Protein AF-0000000068830029 (afdb_homodimer)

Organism: Rhodotorula toruloides (NCBI:txid5286)

InterPro domains:
  IPR011008 Dimeric alpha-beta barrel [SSF54909] (23-110)
  IPR051807 Secondary metabolite biosynthesis-associated protein [PTHR33606] (20-113)

Secondary structure (DSSP, 8-state):
---------GGGSPPS-GGG-EEEEEEEEBPTT--HHHHHHHHHHHHHHHHHTTSEEEEEEEESSTT--SEEEEEEEEEES-HHHHHHHHHHSHHHHTT-B-GGG-EEEEEEEPP-/---------GGGSPPS-GGG-EEEEEEEEBPTT--HHHHHHHHHHHHHHHHHTTSEEEEEEEESSTT--SEEEEEEEEEES-HHHHHHHHHHSHHHHTT-B-GGG-EEEEEEEPP-

Structure (mmCIF, N/CA/C/O backbone):
data_AF-0000000068830029-model_v1
#
loop_
_entity.id
_entity.type
_entity.pdbx_description
1 polymer 'BY PROTMAP: gi|472581596|gb|EMS19324.1| Dimeric alpha-beta barrel domain protein'
#
loop_
_atom_site.group_PDB
_atom_site.id
_atom_site.type_symbol
_atom_site.label_atom_id
_atom_site.label_alt_id
_atom_site.label_comp_id
_atom_site.label_asym_id
_atom_site.label_entity_id
_atom_site.label_seq_id
_atom_site.pdbx_PDB_ins_code
_atom_site.Cartn_x
_atom_site.Cartn_y
_atom_site.Cartn_z
_atom_site.occupancy
_atom_site.B_iso_or_equiv
_atom_site.auth_seq_id
_atom_site.auth_comp_id
_atom_site.auth_asym_id
_atom_site.auth_atom_id
_atom_site.pdbx_PDB_model_num
ATOM 1 N N . MET A 1 1 ? 11.32 -33.625 -26.5 1 39.31 1 MET A N 1
ATOM 2 C CA . MET A 1 1 ? 10.328 -33.531 -25.438 1 39.31 1 MET A CA 1
ATOM 3 C C . MET A 1 1 ? 10.602 -32.312 -24.547 1 39.31 1 MET A C 1
ATOM 5 O O . MET A 1 1 ? 11.688 -32.219 -23.969 1 39.31 1 MET A O 1
ATOM 9 N N . SER A 1 2 ? 10.289 -31.125 -24.797 1 43.09 2 SER A N 1
ATOM 10 C CA . SER A 1 2 ? 10.641 -29.906 -24.062 1 43.09 2 SER A CA 1
ATOM 11 C C . SER A 1 2 ? 10.352 -30.062 -22.578 1 43.09 2 SER A C 1
ATOM 13 O O . SER A 1 2 ? 9.25 -30.484 -22.188 1 43.09 2 SER A O 1
ATOM 15 N N . ALA A 1 3 ? 11.094 -30.375 -21.703 1 46.88 3 ALA A N 1
ATOM 16 C CA . ALA A 1 3 ? 10.883 -30.688 -20.297 1 46.88 3 ALA A CA 1
ATOM 17 C C . ALA A 1 3 ? 9.961 -29.672 -19.641 1 46.88 3 ALA A C 1
ATOM 19 O O . ALA A 1 3 ? 10.18 -28.469 -19.75 1 46.88 3 ALA A O 1
ATOM 20 N N . SER A 1 4 ? 8.617 -29.719 -19.5 1 53.22 4 SER A N 1
ATOM 21 C CA . SER A 1 4 ? 7.633 -28.859 -18.828 1 53.22 4 SER A CA 1
ATOM 22 C C . SER A 1 4 ? 8.18 -28.312 -17.531 1 53.22 4 SER A C 1
ATOM 24 O O . SER A 1 4 ? 8.445 -29.062 -16.594 1 53.22 4 SER A O 1
ATOM 26 N N . GLN A 1 5 ? 9 -27.391 -17.531 1 62.91 5 GLN A N 1
ATOM 27 C CA . GLN A 1 5 ? 9.617 -26.859 -16.312 1 62.91 5 GLN A CA 1
ATOM 28 C C . GLN A 1 5 ? 8.594 -26.719 -15.195 1 62.91 5 GLN A C 1
ATOM 30 O O . GLN A 1 5 ? 7.559 -26.062 -15.359 1 62.91 5 GLN A O 1
ATOM 35 N N . GLN A 1 6 ? 8.523 -27.641 -14.352 1 85.38 6 GLN A N 1
ATOM 36 C CA . GLN A 1 6 ? 7.652 -27.688 -13.18 1 85.38 6 GLN A CA 1
ATOM 37 C C . GLN A 1 6 ? 7.719 -26.375 -12.398 1 85.38 6 GLN A C 1
ATOM 39 O O . GLN A 1 6 ? 8.805 -25.812 -12.211 1 85.38 6 GLN A O 1
ATOM 44 N N . HIS A 1 7 ? 6.602 -25.734 -12.141 1 93.12 7 HIS A N 1
ATOM 45 C CA . HIS A 1 7 ? 6.496 -24.531 -11.328 1 93.12 7 HIS A CA 1
ATOM 46 C C . HIS A 1 7 ? 7.254 -24.688 -10.016 1 93.12 7 HIS A C 1
ATOM 48 O O . HIS A 1 7 ? 7.098 -25.688 -9.312 1 93.12 7 HIS A O 1
ATOM 54 N N . GLN A 1 8 ? 8.141 -23.828 -9.867 1 95.12 8 GLN A N 1
ATOM 55 C CA . GLN A 1 8 ? 8.836 -23.734 -8.586 1 95.12 8 GLN A CA 1
ATOM 56 C C . GLN A 1 8 ? 8.43 -22.469 -7.828 1 95.12 8 GLN A C 1
ATOM 58 O O . GLN A 1 8 ? 8.477 -21.359 -8.375 1 95.12 8 GLN A O 1
ATOM 63 N N . ASN A 1 9 ? 8.07 -22.656 -6.605 1 96.75 9 ASN A N 1
ATOM 64 C CA . ASN A 1 9 ? 7.68 -21.531 -5.766 1 96.75 9 ASN A CA 1
ATOM 65 C C . ASN A 1 9 ? 8.852 -20.578 -5.516 1 96.75 9 ASN A C 1
ATOM 67 O O . ASN A 1 9 ? 9.812 -20.938 -4.832 1 96.75 9 ASN A O 1
ATOM 71 N N . PRO A 1 10 ? 8.742 -19.375 -6.016 1 96.44 10 PRO A N 1
ATOM 72 C CA . PRO A 1 10 ? 9.883 -18.469 -5.898 1 96.44 10 PRO A CA 1
ATOM 73 C C . PRO A 1 10 ? 10.07 -17.953 -4.477 1 96.44 10 PRO A C 1
ATOM 75 O O . PRO A 1 10 ? 11.109 -17.359 -4.168 1 96.44 10 PRO A O 1
ATOM 78 N N . TRP A 1 11 ? 9.172 -18.156 -3.637 1 97.06 11 TRP A N 1
ATOM 79 C CA . TRP A 1 11 ? 9.141 -17.469 -2.352 1 97.06 11 TRP A CA 1
ATOM 80 C C . TRP A 1 11 ? 9.719 -18.344 -1.244 1 97.06 11 TRP A C 1
ATOM 82 O O . TRP A 1 11 ? 9.828 -17.906 -0.095 1 97.06 11 TRP A O 1
ATOM 92 N N . THR A 1 12 ? 10.125 -19.547 -1.603 1 96.88 12 THR A N 1
ATOM 93 C CA . THR A 1 12 ? 10.68 -20.469 -0.606 1 96.88 12 THR A CA 1
ATOM 94 C C . THR A 1 12 ? 12.148 -20.141 -0.331 1 96.88 12 THR A C 1
ATOM 96 O O . THR A 1 12 ? 12.695 -20.531 0.701 1 96.88 12 THR A O 1
ATOM 99 N N . GLU A 1 13 ? 12.711 -19.453 -1.272 1 93.81 13 GLU A N 1
ATOM 100 C CA . GLU A 1 13 ? 14.102 -19.047 -1.083 1 93.81 13 GLU A CA 1
ATOM 101 C C . GLU A 1 13 ? 14.219 -17.969 -0.008 1 93.81 13 GLU A C 1
ATOM 103 O O . GLU A 1 13 ? 13.453 -17 -0.007 1 93.81 13 GLU A O 1
ATOM 108 N N . GLN A 1 14 ? 15.234 -18.062 0.805 1 94.12 14 GLN A N 1
ATOM 109 C CA . GLN A 1 14 ? 15.508 -17.047 1.806 1 94.12 14 GLN A CA 1
ATOM 110 C C . GLN A 1 14 ? 16.391 -15.938 1.239 1 94.12 14 GLN A C 1
ATOM 112 O O . GLN A 1 14 ? 17.344 -16.219 0.491 1 94.12 14 GLN A O 1
ATOM 117 N N . PRO A 1 15 ? 16.078 -14.773 1.651 1 92.44 15 PRO A N 1
ATOM 118 C CA . PRO A 1 15 ? 17 -13.719 1.243 1 92.44 15 PRO A CA 1
ATOM 119 C C . PRO A 1 15 ? 18.391 -13.898 1.849 1 92.44 15 PRO A C 1
ATOM 121 O O . PRO A 1 15 ? 18.531 -14.367 2.982 1 92.44 15 PRO A O 1
ATOM 124 N N . LYS A 1 16 ? 19.344 -13.531 1.049 1 88.75 16 LYS A N 1
ATOM 125 C CA . LYS A 1 16 ? 20.734 -13.664 1.51 1 88.75 16 LYS A CA 1
ATOM 126 C C . LYS A 1 16 ? 20.984 -12.781 2.732 1 88.75 16 LYS A C 1
ATOM 128 O O . LYS A 1 16 ? 21.656 -13.203 3.678 1 88.75 16 LYS A O 1
ATOM 133 N N . SER A 1 17 ? 20.547 -11.578 2.711 1 91.12 17 SER A N 1
ATOM 134 C CA . SER A 1 17 ? 20.672 -10.617 3.807 1 91.12 17 SER A CA 1
ATOM 135 C C . SER A 1 17 ? 19.453 -9.703 3.867 1 91.12 17 SER A C 1
ATOM 137 O O . SER A 1 17 ? 19.219 -8.906 2.953 1 91.12 17 SER A O 1
ATOM 139 N N . LEU A 1 18 ? 18.75 -9.734 5.012 1 88.12 18 LEU A N 1
ATOM 140 C CA . LEU A 1 18 ? 17.578 -8.891 5.18 1 88.12 18 LEU A CA 1
ATOM 141 C C . LEU A 1 18 ? 17.969 -7.418 5.223 1 88.12 18 LEU A C 1
ATOM 143 O O . LEU A 1 18 ? 17.188 -6.559 4.801 1 88.12 18 LEU A O 1
ATOM 147 N N . GLU A 1 19 ? 19.141 -7.219 5.68 1 89.12 19 GLU A N 1
ATOM 148 C CA . GLU A 1 19 ? 19.609 -5.84 5.836 1 89.12 19 GLU A CA 1
ATOM 149 C C . GLU A 1 19 ? 19.812 -5.172 4.484 1 89.12 19 GLU A C 1
ATOM 151 O O . GLU A 1 19 ? 19.828 -3.943 4.387 1 89.12 19 GLU A O 1
ATOM 156 N N . ASP A 1 20 ? 19.969 -5.996 3.5 1 91.62 20 ASP A N 1
ATOM 157 C CA . ASP A 1 20 ? 20.25 -5.469 2.166 1 91.62 20 ASP A CA 1
ATOM 158 C C . ASP A 1 20 ? 18.953 -5.219 1.401 1 91.62 20 ASP A C 1
ATOM 160 O O . ASP A 1 20 ? 18.969 -4.664 0.3 1 91.62 20 ASP A O 1
ATOM 164 N N . LEU A 1 21 ? 17.891 -5.637 1.959 1 96.62 21 LEU A N 1
ATOM 165 C CA . LEU A 1 21 ? 16.609 -5.488 1.266 1 96.62 21 LEU A CA 1
ATOM 166 C C . LEU A 1 21 ? 16 -4.121 1.546 1 96.62 21 LEU A C 1
ATOM 168 O O . LEU A 1 21 ? 16.125 -3.596 2.656 1 96.62 21 LEU A O 1
ATOM 172 N N . LYS A 1 22 ? 15.383 -3.621 0.507 1 97.88 22 LYS A N 1
ATOM 173 C CA . LYS A 1 22 ? 14.602 -2.391 0.606 1 97.88 22 LYS A CA 1
ATOM 174 C C . LYS A 1 22 ? 13.109 -2.682 0.523 1 97.88 22 LYS A C 1
ATOM 176 O O . LYS A 1 22 ? 12.703 -3.752 0.068 1 97.88 22 LYS A O 1
ATOM 181 N N . THR A 1 23 ? 12.328 -1.728 0.962 1 98.44 23 THR A N 1
ATOM 182 C CA . THR A 1 23 ? 10.883 -1.931 0.958 1 98.44 23 THR A CA 1
ATOM 183 C C . THR A 1 23 ? 10.242 -1.201 -0.217 1 98.44 23 THR A C 1
ATOM 185 O O . THR A 1 23 ? 10.609 -0.068 -0.53 1 98.44 23 THR A O 1
ATOM 188 N N . TYR A 1 24 ? 9.281 -1.871 -0.827 1 98.88 24 TYR A N 1
ATOM 189 C CA . TYR A 1 24 ? 8.555 -1.341 -1.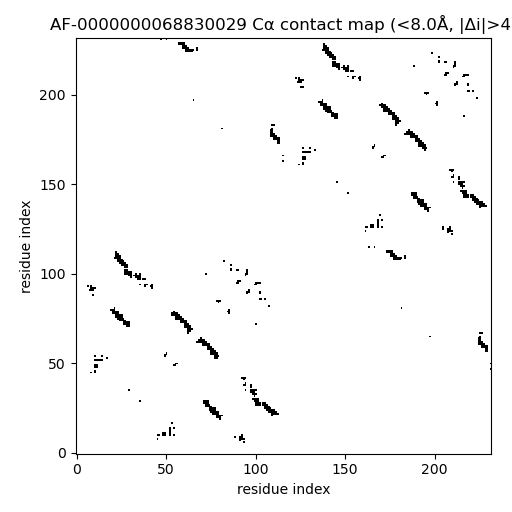976 1 98.88 24 TYR A CA 1
ATOM 190 C C . TYR A 1 24 ? 7.051 -1.534 -1.808 1 98.88 24 TYR A C 1
ATOM 192 O O . TYR A 1 24 ? 6.605 -2.555 -1.277 1 98.88 24 TYR A O 1
ATOM 200 N N . LEU A 1 25 ? 6.301 -0.542 -2.238 1 98.94 25 LEU A N 1
ATOM 201 C CA . LEU A 1 25 ? 4.895 -0.747 -2.562 1 98.94 25 LEU A CA 1
ATOM 202 C C . LEU A 1 25 ? 4.73 -1.206 -4.008 1 98.94 25 LEU A C 1
ATOM 204 O O . LEU A 1 25 ? 5.184 -0.53 -4.934 1 98.94 25 LEU A O 1
ATOM 208 N N . VAL A 1 26 ? 4.078 -2.309 -4.133 1 98.94 26 VAL A N 1
ATOM 209 C CA . VAL A 1 26 ? 3.879 -2.869 -5.465 1 98.94 26 VAL A CA 1
ATOM 210 C C . VAL A 1 26 ? 2.385 -3.031 -5.738 1 98.94 26 VAL A C 1
ATOM 212 O O . VAL A 1 26 ? 1.646 -3.559 -4.902 1 98.94 26 VAL A O 1
ATOM 215 N N . VAL A 1 27 ? 1.934 -2.529 -6.848 1 98.94 27 VAL A N 1
ATOM 216 C CA . VAL A 1 27 ? 0.587 -2.775 -7.352 1 98.94 27 VAL A CA 1
ATOM 217 C C . VAL A 1 27 ? 0.663 -3.506 -8.695 1 98.94 27 VAL A C 1
ATOM 219 O O . VAL A 1 27 ? 1.241 -2.994 -9.656 1 98.94 27 VAL A O 1
ATOM 222 N N . VAL A 1 28 ? 0.096 -4.68 -8.711 1 98.88 28 VAL A N 1
ATOM 223 C CA . VAL A 1 28 ? 0.122 -5.512 -9.914 1 98.88 28 VAL A CA 1
ATOM 224 C C . VAL A 1 28 ? -1.301 -5.719 -10.43 1 98.88 28 VAL A C 1
ATOM 226 O O . VAL A 1 28 ? -2.094 -6.43 -9.805 1 98.88 28 VAL A O 1
ATOM 229 N N . PRO A 1 29 ? -1.572 -5.145 -11.594 1 98.88 29 PRO A N 1
ATOM 230 C CA . PRO A 1 29 ? -2.9 -5.41 -12.148 1 98.88 29 PRO A CA 1
ATOM 231 C C . PRO A 1 29 ? -3.047 -6.836 -12.68 1 98.88 29 PRO A C 1
ATOM 233 O O . PRO A 1 29 ? -2.045 -7.504 -12.945 1 98.88 29 PRO A O 1
ATOM 236 N N . ASP A 1 30 ? -4.281 -7.246 -12.734 1 98.88 30 ASP A N 1
ATOM 237 C CA . ASP A 1 30 ? -4.574 -8.484 -13.453 1 98.88 30 ASP A CA 1
ATOM 238 C C . ASP A 1 30 ? -4.574 -8.258 -14.961 1 98.88 30 ASP A C 1
ATOM 240 O O . ASP A 1 30 ? -4.887 -7.156 -15.43 1 98.88 30 ASP A O 1
ATOM 244 N N . ILE A 1 31 ? -4.289 -9.336 -15.672 1 98.62 31 ILE A N 1
ATOM 245 C CA . ILE A 1 31 ? -4.48 -9.273 -17.109 1 98.62 31 ILE A CA 1
ATOM 246 C C . ILE A 1 31 ? -5.977 -9.25 -17.438 1 98.62 31 ILE A C 1
ATOM 248 O O . ILE A 1 31 ? -6.805 -9.555 -16.578 1 98.62 31 ILE A O 1
ATOM 252 N N . ALA A 1 32 ? -6.535 -8.742 -18.562 1 95.44 32 ALA A N 1
ATOM 253 C CA . ALA A 1 32 ? -7.934 -8.586 -18.953 1 95.44 32 ALA A CA 1
ATOM 254 C C . ALA A 1 32 ? -8.719 -9.875 -18.719 1 95.44 32 ALA A C 1
ATOM 256 O O . ALA A 1 32 ? -9.797 -9.859 -18.125 1 95.44 32 ALA A O 1
ATOM 257 N N . GLU A 1 33 ? -8.352 -11.039 -19.141 1 95.69 33 GLU A N 1
ATOM 258 C CA . GLU A 1 33 ? -8.969 -12.344 -18.938 1 95.69 33 GLU A CA 1
ATOM 259 C C . GLU A 1 33 ? -8.164 -13.18 -17.938 1 95.69 33 GLU A C 1
ATOM 261 O O . GLU A 1 33 ? -7.727 -14.289 -18.266 1 95.69 33 GLU A O 1
ATOM 266 N N . SER A 1 34 ? -8.219 -12.609 -16.734 1 98.19 34 SER A N 1
ATOM 267 C CA . SER A 1 34 ? -7.371 -13.188 -15.703 1 98.19 34 SER A CA 1
ATOM 268 C C . SER A 1 34 ? -7.879 -14.562 -15.273 1 98.19 34 SER A C 1
ATOM 270 O O . SER A 1 34 ? -9.086 -14.758 -15.109 1 98.19 34 SER A O 1
ATOM 272 N N . LYS A 1 35 ? -6.965 -15.5 -15.07 1 98.38 35 LYS A N 1
ATOM 273 C CA . LYS A 1 35 ? -7.262 -16.828 -14.539 1 98.38 35 LYS A CA 1
ATOM 274 C C . LYS A 1 35 ? -6.961 -16.906 -13.047 1 98.38 35 LYS A C 1
ATOM 276 O O . LYS A 1 35 ? -6.598 -17.969 -12.531 1 98.38 35 LYS A O 1
ATOM 281 N N . ARG A 1 36 ? -7.027 -15.797 -12.383 1 98.69 36 ARG A N 1
ATOM 282 C CA . ARG A 1 36 ? -6.699 -15.641 -10.969 1 98.69 36 ARG A CA 1
ATOM 283 C C . ARG A 1 36 ? -7.395 -16.703 -10.133 1 98.69 36 ARG A C 1
ATOM 285 O O . ARG A 1 36 ? -6.754 -17.375 -9.312 1 98.69 36 ARG A O 1
ATOM 292 N N . MET A 1 37 ? -8.664 -16.906 -10.352 1 98.25 37 MET A N 1
ATOM 293 C CA . MET A 1 37 ? -9.445 -17.797 -9.508 1 98.25 37 MET A CA 1
ATOM 294 C C . MET A 1 37 ? -8.992 -19.25 -9.688 1 98.25 37 MET A C 1
ATOM 296 O O . MET A 1 37 ? -9.109 -20.062 -8.766 1 98.25 37 MET A O 1
ATOM 300 N N . GLU A 1 38 ? -8.438 -19.578 -10.82 1 98.44 38 GLU A N 1
ATOM 301 C CA . GLU A 1 38 ? -8 -20.938 -11.117 1 98.44 38 GLU A CA 1
ATOM 302 C C . GLU A 1 38 ? -6.734 -21.281 -10.336 1 98.44 38 GLU A C 1
ATOM 304 O O . GLU A 1 38 ? -6.461 -22.453 -10.086 1 98.44 38 GLU A O 1
ATOM 309 N N . VAL A 1 39 ? -5.957 -20.312 -9.992 1 98.44 39 VAL A N 1
ATOM 310 C CA . VAL A 1 39 ? -4.672 -20.594 -9.359 1 98.44 39 VAL A CA 1
ATOM 311 C C . VAL A 1 39 ? -4.617 -19.922 -7.988 1 98.44 39 VAL A C 1
ATOM 313 O O . VAL A 1 39 ? -3.562 -19.891 -7.348 1 98.44 39 VAL A O 1
ATOM 316 N N . ARG A 1 40 ? -5.699 -19.453 -7.469 1 98.19 40 ARG A N 1
ATOM 317 C CA . ARG A 1 40 ? -5.727 -18.672 -6.23 1 98.19 40 ARG A CA 1
ATOM 318 C C . ARG A 1 40 ? -5.312 -19.531 -5.043 1 98.19 40 ARG A C 1
ATOM 320 O O . ARG A 1 40 ? -4.508 -19.109 -4.211 1 98.19 40 ARG A O 1
ATOM 327 N N . ALA A 1 41 ? -5.871 -20.719 -4.996 1 98 41 ALA A N 1
ATOM 328 C CA . ALA A 1 41 ? -5.547 -21.594 -3.867 1 98 41 ALA A CA 1
ATOM 329 C C . ALA A 1 41 ? -4.047 -21.844 -3.785 1 98 41 ALA A C 1
ATOM 331 O O . ALA A 1 41 ? -3.459 -21.797 -2.701 1 98 41 ALA A O 1
ATOM 332 N N . GLN A 1 42 ? -3.477 -22.125 -4.891 1 98.12 42 GLN A N 1
ATOM 333 C CA . GLN A 1 42 ? -2.037 -22.359 -4.922 1 98.12 42 GLN A CA 1
ATOM 334 C C . GLN A 1 42 ? -1.264 -21.094 -4.562 1 98.12 42 GLN A C 1
ATOM 336 O O . GLN A 1 42 ? -0.266 -21.141 -3.84 1 98.12 42 GLN A O 1
ATOM 341 N N . HIS A 1 43 ? -1.651 -19.953 -5.078 1 98.44 43 HIS A N 1
ATOM 342 C CA . HIS A 1 43 ? -1.023 -18.688 -4.734 1 98.44 43 HIS A CA 1
ATOM 343 C C . HIS A 1 43 ? -1.039 -18.453 -3.229 1 98.44 43 HIS A C 1
ATOM 345 O O . HIS A 1 43 ? -0.014 -18.109 -2.639 1 98.44 43 HIS A O 1
ATOM 351 N N . LEU A 1 44 ? -2.156 -18.609 -2.668 1 97.62 44 LEU A N 1
ATOM 352 C CA . LEU A 1 44 ? -2.293 -18.375 -1.236 1 97.62 44 LEU A CA 1
ATOM 353 C C . LEU A 1 44 ? -1.39 -19.297 -0.436 1 97.62 44 LEU A C 1
ATOM 355 O O . LEU A 1 44 ? -0.751 -18.875 0.53 1 97.62 44 LEU A O 1
ATOM 359 N N . GLU A 1 45 ? -1.339 -20.562 -0.803 1 97.12 45 GLU A N 1
ATOM 360 C CA . GLU A 1 45 ? -0.439 -21.5 -0.154 1 97.12 45 GLU A CA 1
ATOM 361 C C . GLU A 1 45 ? 1.018 -21.078 -0.303 1 97.12 45 GLU A C 1
ATOM 363 O O . GLU A 1 45 ? 1.781 -21.109 0.665 1 97.12 45 GLU A O 1
ATOM 368 N N . GLU A 1 46 ? 1.33 -20.688 -1.428 1 97.12 46 GLU A N 1
ATOM 369 C CA . GLU A 1 46 ? 2.719 -20.344 -1.725 1 97.12 46 GLU A CA 1
ATOM 370 C C . GLU A 1 46 ? 3.105 -19 -1.098 1 97.12 46 GLU A C 1
ATOM 372 O O . GLU A 1 46 ? 4.289 -18.734 -0.9 1 97.12 46 GLU A O 1
ATOM 377 N N . ALA A 1 47 ? 2.127 -18.172 -0.798 1 96.56 47 ALA A N 1
ATOM 378 C CA . ALA A 1 47 ? 2.389 -16.875 -0.191 1 96.56 47 ALA A CA 1
ATOM 379 C C . ALA A 1 47 ? 2.818 -17.016 1.266 1 96.56 47 ALA A C 1
ATOM 381 O O . ALA A 1 47 ? 3.504 -16.156 1.809 1 96.56 47 ALA A O 1
ATOM 382 N N . ARG A 1 48 ? 2.467 -18.125 1.829 1 96.69 48 ARG A N 1
ATOM 383 C CA . ARG A 1 48 ? 2.779 -18.344 3.238 1 96.69 48 ARG A CA 1
ATOM 384 C C . ARG A 1 48 ? 4.281 -18.234 3.488 1 96.69 48 ARG A C 1
ATOM 386 O O . ARG A 1 48 ? 4.723 -17.453 4.332 1 96.69 48 ARG A O 1
ATOM 393 N N . PRO A 1 49 ? 5.043 -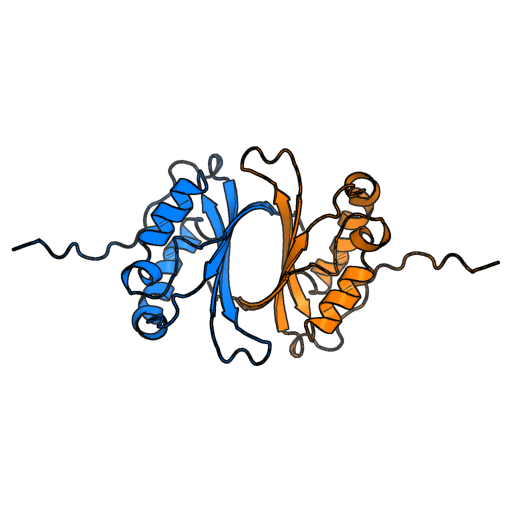19.016 2.723 1 96.5 49 PRO A N 1
ATOM 394 C CA . PRO A 1 49 ? 6.48 -18.844 2.957 1 96.5 49 PRO A CA 1
ATOM 395 C C . PRO A 1 49 ? 6.984 -17.469 2.572 1 96.5 49 PRO A C 1
ATOM 397 O O . PRO A 1 49 ? 7.992 -17 3.111 1 96.5 49 PRO A O 1
ATOM 400 N N . ALA A 1 50 ? 6.387 -16.781 1.66 1 96.69 50 ALA A N 1
ATOM 401 C CA . ALA A 1 50 ? 6.77 -15.414 1.319 1 96.69 50 ALA A CA 1
ATOM 402 C C . ALA A 1 50 ? 6.715 -14.508 2.545 1 96.69 50 ALA A C 1
ATOM 404 O O . ALA A 1 50 ? 7.609 -13.68 2.756 1 96.69 50 ALA A O 1
ATOM 405 N N . PHE A 1 51 ? 5.691 -14.641 3.275 1 97.19 51 PHE A N 1
ATOM 406 C CA . PHE A 1 51 ? 5.555 -13.883 4.512 1 97.19 51 PHE A CA 1
ATOM 407 C C . PHE A 1 51 ? 6.57 -14.352 5.547 1 97.19 51 PHE A C 1
ATOM 409 O O . PHE A 1 51 ? 7.246 -13.531 6.176 1 97.19 51 PHE A O 1
ATOM 416 N N . ALA A 1 52 ? 6.695 -15.672 5.707 1 96.12 52 ALA A N 1
ATOM 417 C CA . ALA A 1 52 ? 7.586 -16.25 6.715 1 96.12 52 ALA A CA 1
ATOM 418 C C . ALA A 1 52 ? 9.031 -15.844 6.461 1 96.12 52 ALA A C 1
ATOM 420 O O . ALA A 1 52 ? 9.789 -15.602 7.406 1 96.12 52 ALA A O 1
ATOM 421 N N . ASN A 1 53 ? 9.383 -15.781 5.203 1 95.75 53 ASN A N 1
ATOM 422 C CA . ASN A 1 53 ? 10.766 -15.492 4.836 1 95.75 53 ASN A CA 1
ATOM 423 C C . ASN A 1 53 ? 11.016 -13.992 4.711 1 95.75 53 ASN A C 1
ATOM 425 O O . ASN A 1 53 ? 12.133 -13.562 4.41 1 95.75 53 ASN A O 1
ATOM 429 N N . GLY A 1 54 ? 9.969 -13.203 4.871 1 94.56 54 GLY A N 1
ATOM 430 C CA . GLY A 1 54 ? 10.133 -11.758 4.957 1 94.56 54 GLY A CA 1
ATOM 431 C C . GLY A 1 54 ? 10.055 -11.062 3.611 1 94.56 54 GLY A C 1
ATOM 432 O O . GLY A 1 54 ? 10.352 -9.875 3.502 1 94.56 54 GLY A O 1
ATOM 433 N N . TRP A 1 55 ? 9.719 -11.734 2.539 1 97.06 55 TRP A N 1
ATOM 434 C CA . TRP A 1 55 ? 9.539 -11.109 1.231 1 97.06 55 TRP A CA 1
ATOM 435 C C . TRP A 1 55 ? 8.312 -10.203 1.221 1 97.06 55 TRP A C 1
ATOM 437 O O . TRP A 1 55 ? 8.375 -9.078 0.728 1 97.06 55 TRP A O 1
ATOM 447 N N . PHE A 1 56 ? 7.215 -10.75 1.761 1 97.69 56 PHE A N 1
ATOM 448 C CA . PHE A 1 56 ? 5.992 -9.969 1.886 1 97.69 56 PHE A CA 1
ATOM 449 C C . PHE A 1 56 ? 5.84 -9.422 3.301 1 97.69 56 PHE A C 1
ATOM 451 O O . PHE A 1 56 ? 6.008 -10.156 4.277 1 97.69 56 PHE A O 1
ATOM 458 N N . ILE A 1 57 ? 5.582 -8.195 3.406 1 97.31 57 ILE A N 1
ATOM 459 C CA . ILE A 1 57 ? 5.227 -7.562 4.672 1 97.31 57 ILE A CA 1
ATOM 460 C C . ILE A 1 57 ? 3.707 -7.527 4.824 1 97.31 57 ILE A C 1
ATOM 462 O O . ILE A 1 57 ? 3.178 -7.832 5.898 1 97.31 57 ILE A O 1
ATOM 466 N N . GLU A 1 58 ? 3.01 -7.113 3.832 1 97.5 58 GLU A N 1
ATOM 467 C CA . GLU A 1 58 ? 1.567 -6.941 3.689 1 97.5 58 GLU A CA 1
ATOM 468 C C . GLU A 1 58 ? 1.133 -7.121 2.236 1 97.5 58 GLU A C 1
ATOM 470 O O . GLU A 1 58 ? 1.857 -6.742 1.315 1 97.5 58 GLU A O 1
ATOM 475 N N . ALA A 1 59 ? -0.03 -7.777 2.088 1 98.56 59 ALA A N 1
ATOM 476 C CA . ALA A 1 59 ? -0.517 -7.973 0.725 1 98.56 59 ALA A CA 1
ATOM 477 C C . ALA A 1 59 ? -2.027 -8.188 0.708 1 98.56 59 ALA A C 1
ATOM 479 O O . ALA A 1 59 ? -2.639 -8.43 1.75 1 98.56 59 ALA A O 1
ATOM 480 N N . GLY A 1 60 ? -2.604 -8.102 -0.5 1 98.56 60 GLY A N 1
ATOM 481 C CA . GLY A 1 60 ? -4.023 -8.359 -0.663 1 98.56 60 GLY A CA 1
ATOM 482 C C . GLY A 1 60 ? -4.527 -8.078 -2.066 1 98.56 60 GLY A C 1
ATOM 483 O O . GLY A 1 60 ? -3.742 -7.738 -2.955 1 98.56 60 GLY A O 1
ATOM 484 N N . ALA A 1 61 ? -5.785 -8.25 -2.262 1 98.81 61 ALA A N 1
ATOM 485 C CA . ALA A 1 61 ? -6.422 -8.039 -3.561 1 98.81 61 ALA A CA 1
ATOM 486 C C . ALA A 1 61 ? -6.91 -6.602 -3.707 1 98.81 61 ALA A C 1
ATOM 488 O O . ALA A 1 61 ? -7.359 -5.988 -2.734 1 98.81 61 ALA A O 1
ATOM 489 N N . THR A 1 62 ? -6.84 -6.109 -4.914 1 98.88 62 THR A N 1
ATOM 490 C CA . THR A 1 62 ? -7.469 -4.844 -5.266 1 98.88 62 THR A CA 1
ATOM 491 C C . THR A 1 62 ? -8.805 -5.078 -5.965 1 98.88 62 THR A C 1
ATOM 493 O O . THR A 1 62 ? -8.992 -6.105 -6.621 1 98.88 62 THR A O 1
ATOM 496 N N . PHE A 1 63 ? -9.695 -4.102 -5.855 1 98.81 63 PHE A N 1
ATOM 497 C CA . PHE A 1 63 ? -11.023 -4.219 -6.445 1 98.81 63 PHE A CA 1
ATOM 498 C C . PHE A 1 63 ? -11.344 -3.004 -7.309 1 98.81 63 PHE A C 1
ATOM 500 O O . PHE A 1 63 ? -10.766 -1.93 -7.117 1 98.81 63 PHE A O 1
ATOM 507 N N . ALA A 1 64 ? -12.312 -3.17 -8.18 1 98.25 64 ALA A N 1
ATOM 508 C CA . ALA A 1 64 ? -12.68 -2.133 -9.141 1 98.25 64 ALA A CA 1
ATOM 509 C C . ALA A 1 64 ? -13.422 -0.99 -8.453 1 98.25 64 ALA A C 1
ATOM 511 O O . ALA A 1 64 ? -13.367 0.156 -8.906 1 98.25 64 ALA A O 1
ATOM 512 N N . ASP A 1 65 ? -14.172 -1.358 -7.441 1 97.81 65 ASP A N 1
ATOM 513 C CA . ASP A 1 65 ? -14.969 -0.378 -6.711 1 97.81 65 ASP A CA 1
ATOM 514 C C . ASP A 1 65 ? -15.32 -0.886 -5.312 1 97.81 65 ASP A C 1
ATOM 516 O O . ASP A 1 65 ? -14.852 -1.948 -4.898 1 97.81 65 ASP A O 1
ATOM 520 N N . ASP A 1 66 ? -16.078 -0.129 -4.66 1 96.94 66 ASP A N 1
ATOM 521 C CA . ASP A 1 66 ? -16.328 -0.362 -3.24 1 96.94 66 ASP A CA 1
ATOM 522 C C . ASP A 1 66 ? -17.266 -1.546 -3.035 1 96.94 66 ASP A C 1
ATOM 524 O O . ASP A 1 66 ? -17.406 -2.039 -1.914 1 96.94 66 ASP A O 1
ATOM 528 N N . SER A 1 67 ? -17.969 -1.983 -4.078 1 96.38 67 SER A N 1
ATOM 529 C CA . SER A 1 67 ? -18.781 -3.189 -3.939 1 96.38 67 SER A CA 1
ATOM 530 C C . SER A 1 67 ? -17.906 -4.414 -3.67 1 96.38 67 SER A C 1
ATOM 532 O O . SER A 1 67 ? -18.391 -5.414 -3.133 1 96.38 67 SER A O 1
ATOM 534 N N . ARG A 1 68 ? -16.641 -4.34 -4.148 1 96.25 68 ARG A N 1
ATOM 535 C CA . ARG A 1 68 ? -15.625 -5.371 -3.93 1 96.25 68 ARG A CA 1
ATOM 536 C C . ARG A 1 68 ? -16.078 -6.707 -4.512 1 96.25 68 ARG A C 1
ATOM 538 O O . ARG A 1 68 ? -15.852 -7.762 -3.91 1 96.25 68 ARG A O 1
ATOM 545 N N . THR A 1 69 ? -16.672 -6.629 -5.645 1 96.62 69 THR A N 1
ATOM 546 C CA . THR A 1 69 ? -17.141 -7.832 -6.316 1 96.62 69 THR A CA 1
ATOM 547 C C . THR A 1 69 ? -16.219 -8.211 -7.465 1 96.62 69 THR A C 1
ATOM 549 O O . THR A 1 69 ? -16.203 -9.359 -7.906 1 96.62 69 THR A O 1
ATOM 552 N N . LYS A 1 70 ? -15.5 -7.227 -7.898 1 97.5 70 LYS A N 1
ATOM 553 C CA . LYS A 1 70 ? -14.617 -7.488 -9.031 1 97.5 70 LYS A CA 1
ATOM 554 C C . LYS A 1 70 ? -13.156 -7.211 -8.656 1 97.5 70 LYS A C 1
ATOM 556 O O . LYS A 1 70 ? -12.742 -6.055 -8.578 1 97.5 70 LYS A O 1
ATOM 561 N N . MET A 1 71 ? -12.391 -8.242 -8.531 1 98.44 71 MET A N 1
ATOM 562 C CA . MET A 1 71 ? -10.953 -8.102 -8.281 1 98.44 71 MET A CA 1
ATOM 563 C C . MET A 1 71 ? -10.234 -7.598 -9.531 1 98.44 71 MET A C 1
ATOM 565 O O . MET A 1 71 ? -10.562 -8 -10.648 1 98.44 71 MET A O 1
ATOM 569 N N . THR A 1 72 ? -9.227 -6.785 -9.312 1 98.75 72 THR A N 1
ATOM 570 C CA . THR A 1 72 ? -8.539 -6.172 -10.438 1 98.75 72 THR A CA 1
ATOM 571 C C . THR A 1 72 ? -7.035 -6.43 -10.359 1 98.75 72 THR A C 1
ATOM 573 O O . THR A 1 72 ? -6.289 -6.055 -11.266 1 98.75 72 THR A O 1
ATOM 576 N N . GLY A 1 73 ? -6.5 -6.988 -9.336 1 98.88 73 GLY A N 1
ATOM 577 C CA . GLY A 1 73 ? -5.082 -7.215 -9.109 1 98.88 73 GLY A CA 1
ATOM 578 C C . GLY A 1 73 ? -4.73 -7.375 -7.645 1 98.88 73 GLY A C 1
ATOM 579 O O . GLY A 1 73 ? -5.52 -7.922 -6.867 1 98.88 73 GLY A O 1
ATOM 580 N N . SER A 1 74 ? -3.467 -6.996 -7.371 1 98.94 74 SER A N 1
ATOM 581 C CA . SER A 1 74 ? -2.969 -7.129 -6.004 1 98.94 74 SER A CA 1
ATOM 582 C C . SER A 1 74 ? -2.117 -5.93 -5.605 1 98.94 74 SER A C 1
ATOM 584 O O . SER A 1 74 ? -1.552 -5.25 -6.465 1 98.94 74 SER A O 1
ATOM 586 N N . TYR A 1 75 ? -2.148 -5.676 -4.398 1 98.94 75 TYR A N 1
ATOM 587 C CA . TYR A 1 75 ? -1.115 -4.828 -3.816 1 98.94 75 TYR A CA 1
ATOM 588 C C . TYR A 1 75 ? -0.219 -5.625 -2.877 1 98.94 75 TYR A C 1
ATOM 590 O O . TYR A 1 75 ? -0.683 -6.543 -2.197 1 98.94 75 TYR A O 1
ATOM 598 N N . LEU A 1 76 ? 1.033 -5.277 -2.854 1 98.88 76 LEU A N 1
ATOM 599 C CA . LEU A 1 76 ? 2.029 -5.875 -1.969 1 98.88 76 LEU A CA 1
ATOM 600 C C . LEU A 1 76 ? 2.943 -4.809 -1.38 1 98.88 76 LEU A C 1
ATOM 602 O O . LEU A 1 76 ? 3.43 -3.934 -2.102 1 98.88 76 LEU A O 1
ATOM 606 N N . LEU A 1 77 ? 3.055 -4.75 -0.09 1 98.81 77 LEU A N 1
ATOM 607 C CA . LEU A 1 77 ? 4.23 -4.191 0.565 1 98.81 77 LEU A CA 1
ATOM 608 C C . LEU A 1 77 ? 5.305 -5.254 0.764 1 98.81 77 LEU A C 1
ATOM 610 O O . LEU A 1 77 ? 5.152 -6.145 1.604 1 98.81 77 LEU A O 1
ATOM 614 N N . MET A 1 78 ? 6.352 -5.113 -0.048 1 98.5 78 MET A N 1
ATOM 615 C CA . MET A 1 78 ? 7.289 -6.234 -0.056 1 98.5 78 MET A CA 1
ATOM 616 C C . MET A 1 78 ? 8.727 -5.738 -0.061 1 98.5 78 MET A C 1
ATOM 618 O O . MET A 1 78 ? 8.984 -4.551 -0.285 1 98.5 78 MET A O 1
ATOM 622 N N . ARG A 1 79 ? 9.594 -6.688 0.262 1 98.31 79 ARG A N 1
ATOM 623 C CA . ARG A 1 79 ? 11.016 -6.367 0.29 1 98.31 79 ARG A CA 1
ATOM 624 C C . ARG A 1 79 ? 11.727 -6.938 -0.932 1 98.31 79 ARG A C 1
ATOM 626 O O . ARG A 1 79 ? 11.281 -7.934 -1.509 1 98.31 79 ARG A O 1
ATOM 633 N N . GLY A 1 80 ? 12.773 -6.348 -1.357 1 97.88 80 GLY A N 1
ATOM 634 C CA . GLY A 1 80 ? 13.625 -6.77 -2.457 1 97.88 80 GLY A CA 1
ATOM 635 C C . GLY A 1 80 ? 14.906 -5.973 -2.559 1 97.88 80 GLY A C 1
ATOM 636 O O . GLY A 1 80 ? 15.086 -4.973 -1.857 1 97.88 80 GLY A O 1
ATOM 637 N N . GLU A 1 81 ? 15.758 -6.391 -3.438 1 96.69 81 GLU A N 1
ATOM 638 C CA . GLU A 1 81 ? 17.047 -5.719 -3.619 1 96.69 81 GLU A CA 1
ATOM 639 C C . GLU A 1 81 ? 16.922 -4.547 -4.586 1 96.69 81 GLU A C 1
ATOM 641 O O . GLU A 1 81 ? 17.672 -3.574 -4.488 1 96.69 81 GLU A O 1
ATOM 646 N N . SER A 1 82 ? 16.047 -4.719 -5.543 1 96.88 82 SER A N 1
ATOM 647 C CA . SER A 1 82 ? 15.805 -3.725 -6.582 1 96.88 82 SER A CA 1
ATOM 648 C C . SER A 1 82 ? 14.453 -3.941 -7.25 1 96.88 82 SER A C 1
ATOM 650 O O . SER A 1 82 ? 13.859 -5.016 -7.129 1 96.88 82 SER A O 1
ATOM 652 N N . PRO A 1 83 ? 13.977 -2.891 -7.926 1 97.88 83 PRO A N 1
ATOM 653 C CA . PRO A 1 83 ? 12.742 -3.086 -8.695 1 97.88 83 PRO A CA 1
ATOM 654 C C . PRO A 1 83 ? 12.852 -4.215 -9.719 1 97.88 83 PRO A C 1
ATOM 656 O O . PRO A 1 83 ? 11.891 -4.945 -9.945 1 97.88 83 PRO A O 1
ATOM 659 N N . GLU A 1 84 ? 14 -4.324 -10.328 1 97.69 84 GLU A N 1
ATOM 660 C CA . GLU A 1 84 ? 14.211 -5.375 -11.32 1 97.69 84 GLU A CA 1
ATOM 661 C C . GLU A 1 84 ? 14.117 -6.762 -10.68 1 97.69 84 GLU A C 1
ATOM 663 O O . GLU A 1 84 ? 13.508 -7.672 -11.25 1 97.69 84 GLU A O 1
ATOM 668 N N . GLN A 1 85 ? 14.727 -6.934 -9.531 1 96.94 85 GLN A N 1
ATOM 669 C CA . GLN A 1 85 ? 14.641 -8.219 -8.844 1 96.94 85 GLN A CA 1
ATOM 670 C C . GLN A 1 85 ? 13.203 -8.531 -8.445 1 96.94 85 GLN A C 1
ATOM 672 O O . GLN A 1 85 ? 12.773 -9.68 -8.523 1 96.94 85 GLN A O 1
ATOM 677 N N . ILE A 1 86 ? 12.492 -7.555 -7.984 1 97.81 86 ILE A N 1
ATOM 678 C CA . ILE A 1 86 ? 11.094 -7.723 -7.59 1 97.81 86 ILE A CA 1
ATOM 679 C C . ILE A 1 86 ? 10.273 -8.188 -8.789 1 97.81 86 ILE A C 1
ATOM 681 O O . ILE A 1 86 ? 9.531 -9.172 -8.695 1 97.81 86 ILE A O 1
ATOM 685 N N . LYS A 1 87 ? 10.43 -7.539 -9.906 1 98.25 87 LYS A N 1
ATOM 686 C CA . LYS A 1 87 ? 9.695 -7.938 -11.102 1 98.25 87 LYS A CA 1
ATOM 687 C C . LYS A 1 87 ? 10.016 -9.375 -11.492 1 98.25 87 LYS A C 1
ATOM 689 O O . LYS A 1 87 ? 9.117 -10.141 -11.859 1 98.25 87 LYS A O 1
ATOM 694 N N . ALA A 1 88 ? 11.273 -9.695 -11.438 1 97.94 88 ALA A N 1
ATOM 695 C CA . ALA A 1 88 ? 11.703 -11.055 -11.773 1 97.94 88 ALA A CA 1
ATOM 696 C C . ALA A 1 88 ? 11.039 -12.078 -10.852 1 97.94 88 ALA A C 1
ATOM 698 O O . ALA A 1 88 ? 10.57 -13.125 -11.32 1 97.94 88 ALA A O 1
ATOM 699 N N . ARG A 1 89 ? 10.977 -11.773 -9.617 1 97.75 89 ARG A N 1
ATOM 700 C CA . ARG A 1 89 ? 10.383 -12.711 -8.672 1 97.75 89 ARG A CA 1
ATOM 701 C C . ARG A 1 89 ? 8.867 -12.797 -8.867 1 97.75 89 ARG A C 1
ATOM 703 O O . ARG A 1 89 ? 8.305 -13.891 -8.859 1 97.75 89 ARG A O 1
ATOM 710 N N . LEU A 1 90 ? 8.25 -11.672 -9.031 1 98.62 90 LEU A N 1
ATOM 711 C CA . LEU A 1 90 ? 6.812 -11.672 -9.297 1 98.62 90 LEU A CA 1
ATOM 712 C C . LEU A 1 90 ? 6.484 -12.516 -10.523 1 98.62 90 LEU A C 1
ATOM 714 O O . LEU A 1 90 ? 5.453 -13.195 -10.555 1 98.62 90 LEU A O 1
ATOM 718 N N . SER A 1 91 ? 7.355 -12.484 -11.531 1 98.56 91 SER A N 1
ATOM 719 C CA . SER A 1 91 ? 7.113 -13.203 -12.773 1 98.56 91 SER A CA 1
ATOM 720 C C . SER A 1 91 ? 7.117 -14.711 -12.555 1 98.56 91 SER A C 1
ATOM 722 O O . SER A 1 91 ? 6.586 -15.461 -13.375 1 98.56 91 SER A O 1
ATOM 724 N N . LYS A 1 92 ? 7.715 -15.148 -11.469 1 98.31 92 LYS A N 1
ATOM 725 C CA . LYS A 1 92 ? 7.816 -16.578 -11.172 1 98.31 92 LYS A CA 1
ATOM 726 C C . LYS A 1 92 ? 6.684 -17.031 -10.258 1 98.31 92 LYS A C 1
ATOM 728 O O . LYS A 1 92 ? 6.543 -18.219 -9.977 1 98.31 92 LYS A O 1
ATOM 733 N N . ASP A 1 93 ? 5.93 -16.141 -9.75 1 98.62 93 ASP A N 1
ATOM 734 C CA . ASP A 1 93 ? 4.77 -16.5 -8.93 1 98.62 93 ASP A CA 1
ATOM 735 C C . ASP A 1 93 ? 3.719 -17.234 -9.758 1 98.62 93 ASP A C 1
ATOM 737 O O . ASP A 1 93 ? 3.512 -16.906 -10.93 1 98.62 93 ASP A O 1
ATOM 741 N N . ILE A 1 94 ? 2.994 -18.062 -9.148 1 98.75 94 ILE A N 1
ATOM 742 C CA . ILE A 1 94 ? 1.976 -18.859 -9.828 1 98.75 94 ILE A CA 1
ATOM 743 C C . ILE A 1 94 ? 0.92 -17.938 -10.43 1 98.75 94 ILE A C 1
ATOM 745 O O . ILE A 1 94 ? 0.326 -18.266 -11.469 1 98.75 94 ILE A O 1
ATOM 749 N N . TYR A 1 95 ? 0.591 -16.797 -9.828 1 98.81 95 TYR A N 1
ATOM 750 C CA . TYR A 1 95 ? -0.324 -15.82 -10.414 1 98.81 95 TYR A CA 1
ATOM 751 C C . TYR A 1 95 ? 0.185 -15.344 -11.773 1 98.81 95 TYR A C 1
ATOM 753 O O . TYR A 1 95 ? -0.604 -15.102 -12.688 1 98.81 95 TYR A O 1
ATOM 761 N N . SER A 1 96 ? 1.431 -15.141 -11.844 1 98.69 96 SER A N 1
ATOM 762 C CA . SER A 1 96 ? 1.985 -14.734 -13.133 1 98.69 96 SER A CA 1
ATOM 763 C C . SER A 1 96 ? 2.037 -15.906 -14.109 1 98.69 96 SER A C 1
ATOM 765 O O . SER A 1 96 ? 1.546 -15.797 -15.234 1 98.69 96 SER A O 1
ATOM 767 N N . GLU A 1 97 ? 2.584 -17.031 -13.664 1 98.5 97 GLU A N 1
ATOM 768 C CA . GLU A 1 97 ? 2.729 -18.203 -14.523 1 98.5 97 GLU A CA 1
ATOM 769 C C . GLU A 1 97 ? 1.367 -18.75 -14.938 1 98.5 97 GLU A C 1
ATOM 771 O O . GLU A 1 97 ? 1.221 -19.297 -16.031 1 98.5 97 GLU A O 1
ATOM 776 N N . GLY A 1 98 ? 0.426 -18.609 -14.062 1 98.25 98 GLY A N 1
ATOM 777 C CA . GLY A 1 98 ? -0.894 -19.188 -14.297 1 98.25 98 GLY A CA 1
ATOM 778 C C . GLY A 1 98 ? -1.834 -18.234 -15.016 1 98.25 98 GLY A C 1
ATOM 779 O O . GLY A 1 98 ? -2.998 -18.562 -15.25 1 98.25 98 GLY A O 1
ATOM 780 N N . GLY A 1 99 ? -1.35 -17.016 -15.336 1 98.38 99 GLY A N 1
ATOM 781 C CA . GLY A 1 99 ? -2.125 -16.125 -16.188 1 98.38 99 GLY A CA 1
ATOM 782 C C . GLY A 1 99 ? -3.025 -15.188 -15.406 1 98.38 99 GLY A C 1
ATOM 783 O O . GLY A 1 99 ? -4.121 -14.852 -15.859 1 98.38 99 GLY A O 1
ATOM 784 N N . ALA A 1 100 ? -2.629 -14.766 -14.258 1 98.81 100 ALA A N 1
ATOM 785 C CA . ALA A 1 100 ? -3.422 -13.82 -13.477 1 98.81 100 ALA A CA 1
ATOM 786 C C . ALA A 1 100 ? -2.807 -12.422 -13.523 1 98.81 100 ALA A C 1
ATOM 788 O O . ALA A 1 100 ? -3.418 -11.492 -14.047 1 98.81 100 ALA A O 1
ATOM 789 N N . TRP A 1 101 ? -1.581 -12.312 -13.117 1 98.94 101 TRP A N 1
ATOM 790 C CA . TRP A 1 101 ? -0.927 -11.023 -12.914 1 98.94 101 TRP A CA 1
ATOM 791 C C . TRP A 1 101 ? -0.355 -10.484 -14.219 1 98.94 101 TRP A C 1
ATOM 793 O O . TRP A 1 101 ? 0.217 -11.242 -15.008 1 98.94 101 TRP A O 1
ATOM 803 N N . ASP A 1 102 ? -0.476 -9.211 -14.438 1 98.88 102 ASP A N 1
ATOM 804 C CA . ASP A 1 102 ? 0.175 -8.453 -15.5 1 98.88 102 ASP A CA 1
ATOM 805 C C . ASP A 1 102 ? 1.454 -7.785 -14.992 1 98.88 102 ASP A C 1
ATOM 807 O O . ASP A 1 102 ? 1.509 -6.566 -14.844 1 98.88 102 ASP A O 1
ATOM 811 N N . VAL A 1 103 ? 2.475 -8.547 -14.828 1 98.75 103 VAL A N 1
ATOM 812 C CA . VAL A 1 103 ? 3.693 -8.117 -14.148 1 98.75 103 VAL A CA 1
ATOM 813 C C . VAL A 1 103 ? 4.383 -7.023 -14.961 1 98.75 103 VAL A C 1
ATOM 815 O O . VAL A 1 103 ? 4.902 -6.062 -14.391 1 98.75 103 VAL A O 1
ATOM 818 N N . PRO A 1 104 ? 4.469 -7.055 -16.312 1 98.19 104 PRO A N 1
ATOM 819 C CA . PRO A 1 104 ? 5.113 -5.973 -17.062 1 98.19 104 PRO A CA 1
ATOM 820 C C . PRO A 1 104 ? 4.531 -4.598 -16.734 1 98.19 104 PRO A C 1
ATOM 822 O O . PRO A 1 104 ? 5.234 -3.588 -16.828 1 98.19 104 PRO A O 1
ATOM 825 N N . ASN A 1 105 ? 3.277 -4.539 -16.281 1 98.38 105 ASN A N 1
ATOM 826 C CA . ASN A 1 105 ? 2.652 -3.254 -15.992 1 98.38 105 ASN A CA 1
ATOM 827 C C . ASN A 1 105 ? 2.531 -3.02 -14.484 1 98.38 105 ASN A C 1
ATOM 829 O O . ASN A 1 105 ? 1.789 -2.139 -14.047 1 98.38 105 ASN A O 1
ATOM 833 N N . ALA A 1 106 ? 3.234 -3.795 -13.711 1 98.81 106 ALA A N 1
ATOM 834 C CA . ALA A 1 106 ? 3.27 -3.566 -12.273 1 98.81 106 ALA A CA 1
ATOM 835 C C . ALA A 1 106 ? 3.908 -2.219 -11.945 1 98.81 106 ALA A C 1
ATOM 837 O O . ALA A 1 106 ? 4.875 -1.811 -12.594 1 98.81 106 ALA A O 1
ATOM 838 N N . GLN A 1 107 ? 3.303 -1.537 -10.938 1 98.75 107 GLN A N 1
ATOM 839 C CA . GLN A 1 107 ? 3.912 -0.344 -10.359 1 98.75 107 GLN A CA 1
ATOM 840 C C . GLN A 1 107 ? 4.738 -0.692 -9.125 1 98.75 107 GLN A C 1
ATOM 842 O O . GLN A 1 107 ? 4.223 -1.276 -8.172 1 98.75 107 GLN A O 1
ATOM 847 N N . ILE A 1 108 ? 5.973 -0.347 -9.188 1 98.81 108 ILE A N 1
ATOM 848 C CA . ILE A 1 108 ? 6.895 -0.636 -8.094 1 98.81 108 ILE A CA 1
ATOM 849 C C . ILE A 1 108 ? 7.477 0.667 -7.551 1 98.81 108 ILE A C 1
ATOM 851 O O . ILE A 1 108 ? 8.242 1.345 -8.242 1 98.81 108 ILE A O 1
ATOM 855 N N . THR A 1 109 ? 7.145 1.031 -6.332 1 98.88 109 THR A N 1
ATOM 856 C CA . THR A 1 109 ? 7.496 2.312 -5.73 1 98.88 109 THR A CA 1
ATOM 857 C C . THR A 1 109 ? 8.32 2.107 -4.465 1 98.88 109 THR A C 1
ATOM 859 O O . THR A 1 109 ? 7.863 1.478 -3.512 1 98.88 109 THR A O 1
ATOM 862 N N . PRO A 1 110 ? 9.547 2.66 -4.469 1 98.88 110 PRO A N 1
ATOM 863 C CA . PRO A 1 110 ? 10.281 2.609 -3.201 1 98.88 110 PRO A CA 1
ATOM 864 C C . PRO A 1 110 ? 9.578 3.373 -2.08 1 98.88 110 PRO A C 1
ATOM 866 O O . PRO A 1 110 ? 9.047 4.461 -2.309 1 98.88 110 PRO A O 1
ATOM 869 N N . VAL A 1 111 ? 9.617 2.768 -0.896 1 98.81 111 VAL A N 1
ATOM 870 C CA . VAL A 1 111 ? 8.906 3.418 0.204 1 98.81 111 VAL A CA 1
ATOM 871 C C . VAL A 1 111 ? 9.727 3.297 1.487 1 98.81 111 VAL A C 1
ATOM 873 O O . VAL A 1 111 ? 10.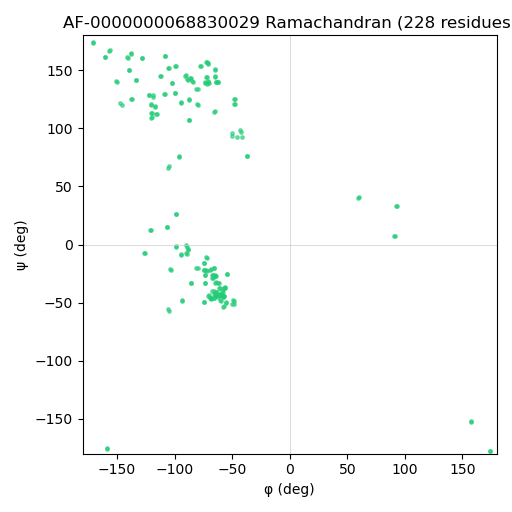68 2.514 1.554 1 98.81 111 VAL A O 1
ATOM 876 N N . PHE A 1 112 ? 9.414 4.129 2.391 1 98.25 112 PHE A N 1
ATOM 877 C CA . PHE A 1 112 ? 9.836 4.004 3.779 1 98.25 112 PHE A CA 1
ATOM 878 C C . PHE A 1 112 ? 8.633 3.883 4.707 1 98.25 112 PHE A C 1
ATOM 880 O O . PHE A 1 112 ? 7.719 4.707 4.652 1 98.25 112 PHE A O 1
ATOM 887 N N . ARG A 1 113 ? 8.641 2.842 5.523 1 97.69 113 ARG A N 1
ATOM 888 C CA . ARG A 1 113 ? 7.523 2.607 6.434 1 97.69 113 ARG A CA 1
ATOM 889 C C . A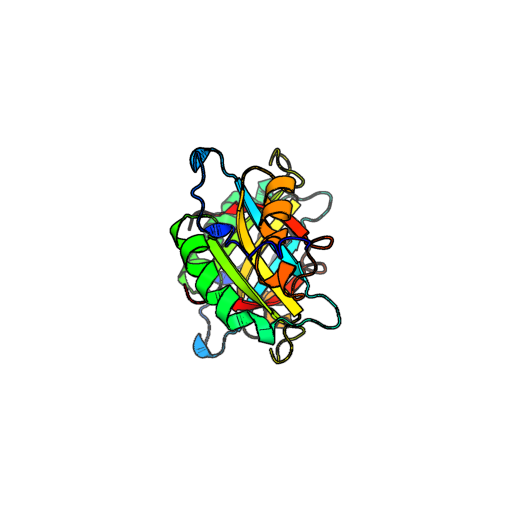RG A 1 113 ? 7.625 3.496 7.668 1 97.69 113 ARG A C 1
ATOM 891 O O . ARG A 1 113 ? 8.68 3.557 8.312 1 97.69 113 ARG A O 1
ATOM 898 N N . ALA A 1 114 ? 6.492 4.094 7.996 1 96 114 ALA A N 1
ATOM 899 C CA . ALA A 1 114 ? 6.461 4.918 9.203 1 96 114 ALA A CA 1
ATOM 900 C C . ALA A 1 114 ? 6.477 4.051 10.461 1 96 114 ALA A C 1
ATOM 902 O O . ALA A 1 114 ? 5.855 2.986 10.492 1 96 114 ALA A O 1
ATOM 903 N N . LYS A 1 115 ? 7.227 4.523 11.414 1 85.75 115 LYS A N 1
ATOM 904 C CA . LYS A 1 115 ? 7.211 3.842 12.703 1 85.75 115 LYS A CA 1
ATOM 905 C C . LYS A 1 115 ? 5.996 4.258 13.531 1 85.75 115 LYS A C 1
ATOM 907 O O . LYS A 1 115 ? 5.699 5.445 13.648 1 85.75 115 LYS A O 1
ATOM 912 N N . HIS A 1 116 ? 5.16 3.285 13.891 1 76.44 116 HIS A N 1
ATOM 913 C CA . HIS A 1 116 ? 4.016 3.695 14.695 1 76.44 116 HIS A CA 1
ATOM 914 C C . HIS A 1 116 ? 3.928 2.887 15.984 1 76.44 116 HIS A C 1
ATOM 916 O O . HIS A 1 116 ? 4.484 1.79 16.062 1 76.44 116 HIS A O 1
ATOM 922 N N . MET B 1 1 ? -12.758 40.312 10.43 1 39.44 1 MET B N 1
ATOM 923 C CA . MET B 1 1 ? -11.617 39.562 10.93 1 39.44 1 MET B CA 1
ATOM 924 C C . MET B 1 1 ? -11.797 38.062 10.648 1 39.44 1 MET B C 1
ATOM 926 O O . MET B 1 1 ? -12.766 37.438 11.109 1 39.44 1 MET B O 1
ATOM 930 N N . SER B 1 2 ? -11.648 37.469 9.539 1 44.19 2 SER B N 1
ATOM 931 C CA . SER B 1 2 ? -11.969 36.094 9.133 1 44.19 2 SER B CA 1
ATOM 932 C C . SER B 1 2 ? -11.398 35.094 10.125 1 44.19 2 SER B C 1
ATOM 934 O O . SER B 1 2 ? -10.219 35.156 10.484 1 44.19 2 SER B O 1
ATOM 936 N N . ALA B 1 3 ? -11.977 34.625 11.062 1 47.09 3 ALA B N 1
ATOM 937 C CA . ALA B 1 3 ? -11.5 33.781 12.148 1 47.09 3 ALA B CA 1
ATOM 938 C C . ALA B 1 3 ? -10.547 32.719 11.625 1 47.09 3 ALA B C 1
ATOM 940 O O . ALA B 1 3 ? -10.875 31.984 10.688 1 47.09 3 ALA B O 1
ATOM 941 N N . SER B 1 4 ? -9.195 32.719 11.508 1 53.5 4 SER B N 1
ATOM 942 C CA . SER B 1 4 ? -8.172 31.75 11.125 1 53.5 4 SER B CA 1
ATOM 943 C C . SER B 1 4 ? -8.516 30.359 11.633 1 53.5 4 SER B C 1
ATOM 945 O O . SER B 1 4 ? -8.555 30.125 12.844 1 53.5 4 SER B O 1
ATOM 947 N N . GLN B 1 5 ? -9.359 29.688 11.086 1 62.56 5 GLN B N 1
ATOM 948 C CA . GLN B 1 5 ? -9.781 28.375 11.586 1 62.56 5 GLN B CA 1
ATOM 949 C C . GLN B 1 5 ? -8.586 27.547 12.016 1 62.56 5 GLN B C 1
ATOM 951 O O . GLN B 1 5 ? -7.66 27.328 11.227 1 62.56 5 GLN B O 1
ATOM 956 N N . GLN B 1 6 ? -8.297 27.516 13.227 1 85.06 6 GLN B N 1
ATOM 957 C CA . GLN B 1 6 ? -7.227 26.734 13.844 1 85.06 6 GLN B CA 1
ATOM 958 C C . GLN B 1 6 ? -7.258 25.281 13.367 1 85.06 6 GLN B C 1
ATOM 960 O O . GLN B 1 6 ? -8.328 24.688 13.25 1 85.06 6 GLN B O 1
ATOM 965 N N . HIS B 1 7 ? -6.16 24.766 12.836 1 93.06 7 HIS B N 1
ATOM 966 C CA . HIS B 1 7 ? -6.012 23.391 12.414 1 93.06 7 HIS B CA 1
ATOM 967 C C . HIS B 1 7 ? -6.5 22.422 13.492 1 93.06 7 HIS B C 1
ATOM 969 O O . HIS B 1 7 ? -6.125 22.547 14.664 1 93.06 7 HIS B O 1
ATOM 975 N N . GLN B 1 8 ? -7.41 21.688 13.102 1 95.06 8 GLN B N 1
ATOM 976 C CA . GLN B 1 8 ? -7.871 20.594 13.953 1 95.06 8 GLN B CA 1
ATOM 977 C C . GLN B 1 8 ? -7.43 19.25 13.398 1 95.06 8 GLN B C 1
ATOM 979 O O . GLN B 1 8 ? -7.68 18.938 12.234 1 95.06 8 GLN B O 1
ATOM 984 N N . ASN B 1 9 ? -6.836 18.469 14.234 1 96.81 9 ASN B N 1
ATOM 985 C CA . ASN B 1 9 ? -6.383 17.141 13.836 1 96.81 9 ASN B CA 1
ATOM 986 C C . ASN B 1 9 ? -7.555 16.234 13.492 1 96.81 9 ASN B C 1
ATOM 988 O O . ASN B 1 9 ? -8.336 15.852 14.367 1 96.81 9 ASN B O 1
ATOM 992 N N . PRO B 1 10 ? -7.648 15.852 12.258 1 96.5 10 PRO B N 1
ATOM 993 C CA . PRO B 1 10 ? -8.812 15.062 11.852 1 96.5 10 PRO B CA 1
ATOM 994 C C . PRO B 1 10 ? -8.773 13.633 12.391 1 96.5 10 PRO B C 1
ATOM 996 O O . PRO B 1 10 ? -9.781 12.922 12.336 1 96.5 10 PRO B O 1
ATOM 999 N N . TRP B 1 11 ? -7.73 13.211 12.906 1 97.12 11 TRP B N 1
ATOM 1000 C CA . TRP B 1 11 ? -7.512 11.797 13.188 1 97.12 11 TRP B CA 1
ATOM 1001 C C . TRP B 1 11 ? -7.793 11.484 14.656 1 97.12 11 TRP B C 1
ATOM 1003 O O . TRP B 1 11 ? -7.73 10.328 15.07 1 97.12 11 TRP B O 1
ATOM 1013 N N . THR B 1 12 ? -8.133 12.508 15.422 1 96.88 12 THR B N 1
ATOM 1014 C CA . THR B 1 12 ? -8.422 12.297 16.844 1 96.88 12 THR B CA 1
ATOM 1015 C C . THR B 1 12 ? -9.836 11.75 17.031 1 96.88 12 THR B C 1
ATOM 1017 O O . THR B 1 12 ? -10.148 11.188 18.078 1 96.88 12 THR B O 1
ATOM 1020 N N . GLU B 1 13 ? -10.602 11.977 16.016 1 93.75 13 GLU B N 1
ATOM 1021 C CA . GLU B 1 13 ? -11.969 11.453 16.094 1 93.75 13 GLU B CA 1
ATOM 1022 C C . GLU B 1 13 ? -11.977 9.93 15.977 1 93.75 13 GLU B C 1
ATOM 1024 O O . GLU B 1 13 ? -11.312 9.359 15.102 1 93.75 13 GLU B O 1
ATOM 1029 N N . GLN B 1 14 ? -12.82 9.273 16.75 1 94.19 14 GLN B N 1
ATOM 1030 C CA . GLN B 1 14 ? -12.984 7.828 16.656 1 94.19 14 GLN B CA 1
ATOM 1031 C C . GLN B 1 14 ? -14.062 7.461 15.641 1 94.19 14 GLN B C 1
ATOM 1033 O O . GLN B 1 14 ? -15.102 8.133 15.562 1 94.19 14 GLN B O 1
ATOM 1038 N N . PRO B 1 15 ? -13.781 6.422 14.969 1 92.81 15 PRO B N 1
ATOM 1039 C CA . PRO B 1 15 ? -14.867 5.965 14.102 1 92.81 15 PRO B CA 1
ATOM 1040 C C . PRO B 1 15 ? -16.094 5.504 14.883 1 92.81 15 PRO B C 1
ATOM 1042 O O . PRO B 1 15 ? -15.953 4.957 15.984 1 92.81 15 PRO B O 1
ATOM 1045 N N . LYS B 1 16 ? -17.219 5.777 14.273 1 88.94 16 LYS B N 1
ATOM 1046 C CA . LYS B 1 16 ? -18.469 5.395 14.922 1 88.94 16 LYS B CA 1
ATOM 1047 C C . LYS B 1 16 ? -18.562 3.879 15.086 1 88.94 16 LYS B C 1
ATOM 1049 O O . LYS B 1 16 ? -19 3.387 16.125 1 88.94 16 LYS B O 1
ATOM 1054 N N . SER B 1 17 ? -18.203 3.182 14.094 1 91.06 17 SER B N 1
ATOM 1055 C CA . SER B 1 17 ? -18.188 1.723 14.094 1 91.06 17 SER B CA 1
ATOM 1056 C C . SER B 1 17 ? -17.062 1.188 13.211 1 91.06 17 SER B C 1
ATOM 1058 O O . SER B 1 17 ? -17.078 1.375 11.992 1 91.06 17 SER B O 1
ATOM 1060 N N . LEU B 1 18 ? -16.172 0.405 13.82 1 88.5 18 LEU B N 1
ATOM 1061 C CA . LEU B 1 18 ? -15.055 -0.167 13.07 1 88.5 18 LEU B CA 1
ATOM 1062 C C . LEU B 1 18 ? -15.555 -1.196 12.062 1 88.5 18 LEU B C 1
ATOM 1064 O O . LEU B 1 18 ? -14.945 -1.376 11 1 88.5 18 LEU B O 1
ATOM 1068 N N . GLU B 1 19 ? -16.625 -1.771 12.414 1 89.19 19 GLU B N 1
ATOM 1069 C CA . GLU B 1 19 ? -17.172 -2.828 11.57 1 89.19 19 GLU B CA 1
ATOM 1070 C C . GLU B 1 19 ? -17.703 -2.264 10.25 1 89.19 19 GLU B C 1
ATOM 1072 O O . GLU B 1 19 ? -17.828 -2.994 9.266 1 89.19 19 GLU B O 1
ATOM 1077 N N . ASP B 1 20 ? -17.984 -0.998 10.297 1 91.69 20 ASP B N 1
ATOM 1078 C CA . ASP B 1 20 ? -18.547 -0.362 9.117 1 91.69 20 ASP B CA 1
ATOM 1079 C C . ASP B 1 20 ? -17.453 0.164 8.195 1 91.69 20 ASP B C 1
ATOM 1081 O O . ASP B 1 20 ? -17.734 0.627 7.086 1 91.69 20 ASP B O 1
ATOM 1085 N N . LEU B 1 21 ? -16.266 0.114 8.648 1 96.62 21 LEU B N 1
ATOM 1086 C CA . LEU B 1 21 ? -15.164 0.652 7.855 1 96.62 21 LEU B CA 1
ATOM 1087 C C . LEU B 1 21 ? -14.633 -0.396 6.887 1 96.62 21 LEU B C 1
ATOM 1089 O O . LEU B 1 21 ? -14.586 -1.584 7.211 1 96.62 21 LEU B O 1
ATOM 1093 N N . LYS B 1 22 ? -14.281 0.114 5.738 1 97.94 22 LYS B N 1
ATOM 1094 C CA . LYS B 1 22 ? -13.617 -0.693 4.715 1 97.94 22 LYS B CA 1
ATOM 1095 C C . LYS B 1 22 ? -12.148 -0.31 4.578 1 97.94 22 LYS B C 1
ATOM 1097 O O . LYS B 1 22 ? -11.742 0.771 5.012 1 97.94 22 LYS B O 1
ATOM 1102 N N . THR B 1 23 ? -11.391 -1.196 3.977 1 98.44 23 THR B N 1
ATOM 1103 C CA . THR B 1 23 ? -9.961 -0.938 3.85 1 98.44 23 THR B CA 1
ATOM 1104 C C . THR B 1 23 ? -9.617 -0.469 2.439 1 98.44 23 THR B C 1
ATOM 1106 O O . THR B 1 23 ? -10.148 -0.999 1.458 1 98.44 23 THR B O 1
ATOM 1109 N N . TYR B 1 24 ? -8.734 0.503 2.375 1 98.88 24 TYR B N 1
ATOM 1110 C CA . TYR B 1 24 ? -8.289 1.093 1.118 1 98.88 24 TYR B CA 1
ATOM 1111 C C . TYR B 1 24 ? -6.773 1.224 1.085 1 98.88 24 TYR B C 1
ATOM 1113 O O . TYR B 1 24 ? -6.145 1.52 2.105 1 98.88 24 TYR B O 1
ATOM 1121 N N . LEU B 1 25 ? -6.207 0.98 -0.074 1 98.94 25 LEU B N 1
ATOM 1122 C CA . LEU B 1 25 ? -4.871 1.478 -0.387 1 98.94 25 LEU B CA 1
ATOM 1123 C C . LEU B 1 25 ? -4.941 2.883 -0.977 1 98.94 25 LEU B C 1
ATOM 1125 O O . LEU B 1 25 ? -5.621 3.105 -1.981 1 98.94 25 LEU B O 1
ATOM 1129 N N . VAL B 1 26 ? -4.223 3.748 -0.345 1 98.94 26 VAL B N 1
ATOM 1130 C CA . VAL B 1 26 ? -4.23 5.137 -0.789 1 98.94 26 VAL B CA 1
ATOM 1131 C C . VAL B 1 26 ? -2.811 5.586 -1.122 1 98.94 26 VAL B C 1
ATOM 1133 O O . VAL B 1 26 ? -1.883 5.359 -0.34 1 98.94 26 VAL B O 1
ATOM 1136 N N . VAL B 1 27 ? -2.629 6.133 -2.285 1 98.94 27 VAL B N 1
ATOM 1137 C CA . VAL B 1 27 ? -1.386 6.793 -2.668 1 98.94 27 VAL B CA 1
ATOM 1138 C C . VAL B 1 27 ? -1.647 8.273 -2.938 1 98.94 27 VAL B C 1
ATOM 1140 O O . VAL B 1 27 ? -2.441 8.625 -3.814 1 98.94 27 VAL B O 1
ATOM 1143 N N . VAL B 1 28 ? -0.997 9.102 -2.16 1 98.88 28 VAL B N 1
ATOM 1144 C CA . VAL B 1 28 ? -1.172 10.547 -2.277 1 98.88 28 VAL B CA 1
ATOM 1145 C C . VAL B 1 28 ? 0.14 11.195 -2.717 1 98.88 28 VAL B C 1
ATOM 1147 O O . VAL B 1 28 ? 1.101 11.25 -1.945 1 98.88 28 VAL B O 1
ATOM 1150 N N . PRO B 1 29 ? 0.141 11.734 -3.938 1 98.88 29 PRO B N 1
ATOM 1151 C CA . PRO B 1 29 ? 1.359 12.445 -4.336 1 98.88 29 PRO B CA 1
ATOM 1152 C C . PRO B 1 29 ? 1.531 13.773 -3.613 1 98.88 29 PRO B C 1
ATOM 1154 O O . PRO B 1 29 ? 0.561 14.328 -3.086 1 98.88 29 PRO B O 1
ATOM 1157 N N . ASP B 1 30 ? 2.76 14.18 -3.57 1 98.88 30 ASP B N 1
ATOM 1158 C CA . ASP B 1 30 ? 3.023 15.555 -3.139 1 98.88 30 ASP B CA 1
ATOM 1159 C C . ASP B 1 30 ? 2.725 16.547 -4.254 1 98.88 30 ASP B C 1
ATOM 1161 O O . ASP B 1 30 ? 2.852 16.219 -5.438 1 98.88 30 ASP B O 1
ATOM 1165 N N . ILE B 1 31 ? 2.4 17.766 -3.83 1 98.62 31 ILE B N 1
ATOM 1166 C CA . ILE B 1 31 ? 2.316 18.828 -4.816 1 98.62 31 ILE B CA 1
ATOM 1167 C C . ILE B 1 31 ? 3.715 19.188 -5.316 1 98.62 31 ILE B C 1
ATOM 1169 O O . ILE B 1 31 ? 4.715 18.797 -4.703 1 98.62 31 ILE B O 1
ATOM 1173 N N . ALA B 1 32 ? 3.973 19.766 -6.5 1 95.69 32 ALA B N 1
ATOM 1174 C CA . ALA B 1 32 ? 5.254 20.062 -7.137 1 95.69 32 ALA B CA 1
ATOM 1175 C C . ALA B 1 32 ? 6.184 20.797 -6.172 1 95.69 32 ALA B C 1
ATOM 1177 O O . ALA B 1 32 ? 7.352 20.422 -6.027 1 95.69 32 ALA B O 1
ATOM 1178 N N . GLU B 1 33 ? 5.855 21.859 -5.5 1 95.75 33 GLU B N 1
ATOM 1179 C CA . GLU B 1 33 ? 6.621 22.594 -4.496 1 95.75 33 GLU B CA 1
ATOM 1180 C C . GLU B 1 33 ? 6.094 22.312 -3.09 1 95.75 33 GLU B C 1
ATOM 1182 O O . GLU B 1 33 ? 5.688 23.219 -2.379 1 95.75 33 GLU B O 1
ATOM 1187 N N . SER B 1 34 ? 6.344 21.031 -2.756 1 98.12 34 SER B N 1
ATOM 1188 C CA . SER B 1 34 ? 5.762 20.547 -1.509 1 98.12 34 SER B CA 1
ATOM 1189 C C . SER B 1 34 ? 6.457 21.156 -0.298 1 98.12 34 SER B C 1
ATOM 1191 O O . SER B 1 34 ? 7.684 21.266 -0.272 1 98.12 34 SER B O 1
ATOM 1193 N N . LYS B 1 35 ? 5.676 21.531 0.699 1 98.44 35 LYS B N 1
ATOM 1194 C CA . LYS B 1 35 ? 6.176 22.016 1.98 1 98.44 35 LYS B CA 1
ATOM 1195 C C . LYS B 1 35 ? 6.172 20.906 3.031 1 98.44 35 LYS B C 1
ATOM 1197 O O . LYS B 1 35 ? 6 21.172 4.223 1 98.44 35 LYS B O 1
ATOM 1202 N N . ARG B 1 36 ? 6.266 19.688 2.607 1 98.69 36 ARG B N 1
ATOM 1203 C CA . ARG B 1 36 ? 6.207 18.484 3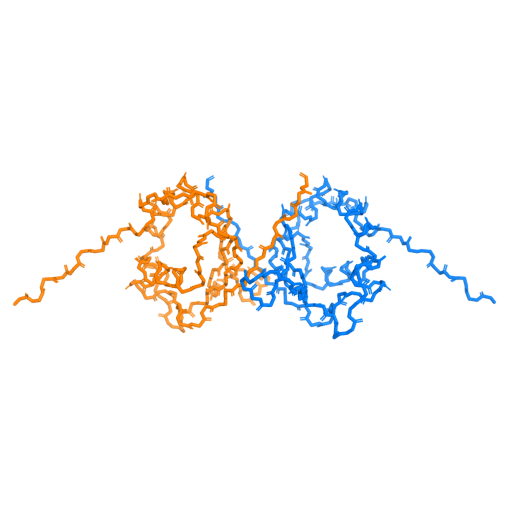.439 1 98.69 36 ARG B CA 1
ATOM 1204 C C . ARG B 1 36 ? 7.137 18.609 4.641 1 98.69 36 ARG B C 1
ATOM 1206 O O . ARG B 1 36 ? 6.723 18.375 5.777 1 98.69 36 ARG B O 1
ATOM 1213 N N . MET B 1 37 ? 8.359 19.016 4.395 1 98.25 37 MET B N 1
ATOM 1214 C CA . MET B 1 37 ? 9.352 19.031 5.461 1 98.25 37 MET B CA 1
ATOM 1215 C C . MET B 1 37 ? 9 20.062 6.52 1 98.25 37 MET B C 1
ATOM 1217 O O . MET B 1 37 ? 9.359 19.906 7.691 1 98.25 37 MET B O 1
ATOM 1221 N N . GLU B 1 38 ? 8.273 21.094 6.164 1 98.44 38 GLU B N 1
ATOM 1222 C CA . GLU B 1 38 ? 7.91 22.156 7.09 1 98.44 38 GLU B CA 1
ATOM 1223 C C . GLU B 1 38 ? 6.848 21.688 8.078 1 98.44 38 GLU B C 1
ATOM 1225 O O . GLU B 1 38 ? 6.727 22.234 9.18 1 98.44 38 GLU B O 1
ATOM 1230 N N . VAL B 1 39 ? 6.062 20.734 7.707 1 98.44 39 VAL B N 1
ATOM 1231 C CA . VAL B 1 39 ? 4.953 20.328 8.555 1 98.44 39 VAL B CA 1
ATOM 1232 C C . VAL B 1 39 ? 5.098 18.844 8.922 1 98.44 39 VAL B C 1
ATOM 1234 O O . VAL B 1 39 ? 4.184 18.25 9.5 1 98.44 39 VAL B O 1
ATOM 1237 N N . ARG B 1 40 ? 6.211 18.25 8.688 1 98.19 40 ARG B N 1
ATOM 1238 C CA . ARG B 1 40 ? 6.402 16.812 8.875 1 98.19 40 ARG B CA 1
ATOM 1239 C C . ARG B 1 40 ? 6.297 16.422 10.344 1 98.19 40 ARG B C 1
ATOM 1241 O O . ARG B 1 40 ? 5.625 15.453 10.695 1 98.19 40 ARG B O 1
ATOM 1248 N N . ALA B 1 41 ? 6.961 17.203 11.172 1 98 41 ALA B N 1
ATOM 1249 C CA . ALA B 1 41 ? 6.934 16.891 12.594 1 98 41 ALA B CA 1
ATOM 1250 C C . ALA B 1 41 ? 5.504 16.859 13.125 1 98 41 ALA B C 1
ATOM 1252 O O . ALA B 1 41 ? 5.125 15.953 13.875 1 98 41 ALA B O 1
ATOM 1253 N N . GLN B 1 42 ? 4.758 17.828 12.742 1 98.12 42 GLN B N 1
ATOM 1254 C CA . GLN B 1 42 ? 3.367 17.875 13.172 1 98.12 42 GLN B CA 1
ATOM 1255 C C . GLN B 1 42 ? 2.564 16.719 12.586 1 98.12 42 GLN B C 1
ATOM 1257 O O . GLN B 1 42 ? 1.729 16.125 13.273 1 98.12 42 GLN B O 1
ATOM 1262 N N . HIS B 1 43 ? 2.756 16.406 11.336 1 98.44 43 HIS B N 1
ATOM 1263 C CA . HIS B 1 43 ? 2.092 15.273 10.703 1 98.44 43 HIS B CA 1
ATOM 1264 C C . HIS B 1 43 ? 2.367 13.977 11.469 1 98.44 43 HIS B C 1
ATOM 1266 O O . HIS B 1 43 ? 1.443 13.219 11.766 1 98.44 43 HIS B O 1
ATOM 1272 N N . LEU B 1 44 ? 3.586 13.766 11.727 1 97.62 44 LEU B N 1
ATOM 1273 C CA . LEU B 1 44 ? 3.967 12.531 12.414 1 97.62 44 LEU B CA 1
ATOM 1274 C C . LEU B 1 44 ? 3.316 12.453 13.789 1 97.62 44 LEU B C 1
ATOM 1276 O O . LEU B 1 44 ? 2.836 11.391 14.195 1 97.62 44 LEU B O 1
ATOM 1280 N N . GLU B 1 45 ? 3.307 13.539 14.523 1 97.12 45 GLU B N 1
ATOM 1281 C CA . GLU B 1 45 ? 2.633 13.586 15.812 1 97.12 45 GLU B CA 1
ATOM 1282 C C . GLU B 1 45 ? 1.142 13.297 15.672 1 97.12 45 GLU B C 1
ATOM 1284 O O . GLU B 1 45 ? 0.579 12.516 16.438 1 97.12 45 GLU B O 1
ATOM 1289 N N . GLU B 1 46 ? 0.586 13.867 14.727 1 97.06 46 GLU B N 1
ATOM 1290 C CA . GLU B 1 46 ? -0.858 13.75 14.547 1 97.06 46 GLU B CA 1
ATOM 1291 C C . GLU B 1 46 ? -1.239 12.375 14 1 97.06 46 GLU B C 1
ATOM 1293 O O . GLU B 1 46 ? -2.387 11.945 14.133 1 97.06 46 GLU B O 1
ATOM 1298 N N . ALA B 1 47 ? -0.3 11.695 13.367 1 96.56 47 ALA B N 1
ATOM 1299 C CA . ALA B 1 47 ? -0.558 10.367 12.812 1 96.56 47 ALA B CA 1
ATOM 1300 C C . ALA B 1 47 ? -0.694 9.328 13.922 1 96.56 47 ALA B C 1
ATOM 1302 O O . ALA B 1 47 ? -1.338 8.289 13.734 1 96.56 47 ALA B O 1
ATOM 1303 N N . ARG B 1 48 ? -0.135 9.633 15.055 1 96.69 48 ARG B N 1
ATOM 1304 C CA . ARG B 1 48 ? -0.162 8.68 16.156 1 96.69 48 ARG B CA 1
ATOM 1305 C C . ARG B 1 48 ? -1.594 8.297 16.516 1 96.69 48 ARG B C 1
ATOM 1307 O O . ARG B 1 48 ? -1.941 7.113 16.531 1 96.69 48 ARG B O 1
ATOM 1314 N N . PRO B 1 49 ? -2.424 9.32 16.766 1 96.5 49 PRO B N 1
ATOM 1315 C CA . PRO B 1 49 ? -3.801 8.914 17.062 1 96.5 49 PRO B CA 1
ATOM 1316 C C . PRO B 1 49 ? -4.488 8.258 15.859 1 96.5 49 PRO B C 1
ATOM 1318 O O . PRO B 1 49 ? -5.414 7.465 16.031 1 96.5 49 PRO B O 1
ATOM 1321 N N . ALA B 1 50 ? -4.125 8.555 14.648 1 96.62 50 ALA B N 1
ATOM 1322 C CA . ALA B 1 50 ? -4.684 7.891 13.477 1 96.62 50 ALA B CA 1
ATOM 1323 C C . ALA B 1 50 ? -4.484 6.383 13.555 1 96.62 50 ALA B C 1
ATOM 1325 O O . ALA B 1 50 ? -5.391 5.609 13.227 1 96.62 50 ALA B O 1
ATOM 1326 N N . PHE B 1 51 ? -3.332 6.004 13.922 1 97.19 51 PHE B N 1
ATOM 1327 C CA . PHE B 1 51 ? -3.033 4.59 14.102 1 97.19 51 PHE B CA 1
ATOM 1328 C C . PHE B 1 51 ? -3.791 4.02 15.289 1 97.19 51 PHE B C 1
ATOM 1330 O O . PHE B 1 51 ? -4.406 2.959 15.195 1 97.19 51 PHE B O 1
ATOM 1337 N N . ALA B 1 52 ? -3.768 4.754 16.422 1 96.12 52 ALA B N 1
ATOM 1338 C CA . ALA B 1 52 ? -4.398 4.293 17.656 1 96.12 52 ALA B CA 1
ATOM 1339 C C . ALA B 1 52 ? -5.898 4.094 17.469 1 96.12 52 ALA B C 1
ATOM 1341 O O . ALA B 1 52 ? -6.484 3.16 18.016 1 96.12 52 ALA B O 1
ATOM 1342 N N . ASN B 1 53 ? -6.496 4.969 16.703 1 95.81 53 ASN B N 1
ATOM 1343 C CA . ASN B 1 53 ? -7.941 4.941 16.516 1 95.81 53 ASN B CA 1
ATOM 1344 C C . ASN B 1 53 ? -8.344 4.043 15.352 1 95.81 53 ASN B C 1
ATOM 1346 O O . ASN B 1 53 ? -9.531 3.902 15.047 1 95.81 53 ASN B O 1
ATOM 1350 N N . GLY B 1 54 ? -7.359 3.516 14.648 1 94.62 54 GLY B N 1
ATOM 1351 C CA . GLY B 1 54 ? -7.637 2.498 13.641 1 94.62 54 GLY B CA 1
ATOM 1352 C C . GLY B 1 54 ? -7.867 3.072 12.258 1 94.62 54 GLY B C 1
ATOM 1353 O O . GLY B 1 54 ? -8.289 2.357 11.352 1 94.62 54 GLY B O 1
ATOM 1354 N N . TRP B 1 55 ? -7.672 4.34 12.031 1 97.12 55 TRP B N 1
ATOM 1355 C CA . TRP B 1 55 ? -7.801 4.938 10.703 1 97.12 55 TRP B CA 1
ATOM 1356 C C . TRP B 1 55 ? -6.68 4.461 9.781 1 97.12 55 TRP B C 1
ATOM 1358 O O . TRP B 1 55 ? -6.93 4.098 8.633 1 97.12 55 TRP B O 1
ATOM 1368 N N . PHE B 1 56 ? -5.457 4.492 10.32 1 97.75 56 PHE B N 1
ATOM 1369 C CA . PHE B 1 56 ? -4.305 3.998 9.578 1 97.75 56 PHE B CA 1
ATOM 1370 C C . PHE B 1 56 ? -3.934 2.588 10.023 1 97.75 56 PHE B C 1
ATOM 1372 O O . PHE B 1 56 ? -3.852 2.314 11.219 1 97.75 56 PHE B O 1
ATOM 1379 N N . ILE B 1 57 ? -3.766 1.733 9.109 1 97.38 57 ILE B N 1
ATOM 1380 C CA . ILE B 1 57 ? -3.232 0.399 9.359 1 97.38 57 ILE B CA 1
ATOM 1381 C C . ILE B 1 57 ? -1.721 0.398 9.148 1 97.38 57 ILE B C 1
ATOM 1383 O O . ILE B 1 57 ? -0.973 -0.161 9.953 1 97.38 57 ILE B O 1
ATOM 1387 N N . GLU B 1 58 ? -1.266 0.924 8.07 1 97.5 58 GLU B N 1
ATOM 1388 C CA . GLU B 1 58 ? 0.103 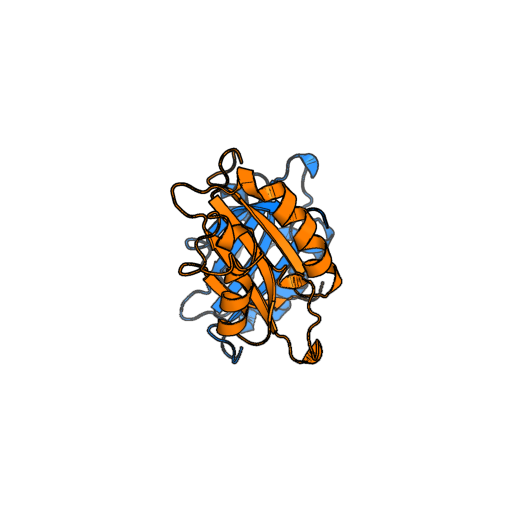1.048 7.578 1 97.5 58 GLU B CA 1
ATOM 1389 C C . GLU B 1 58 ? 0.269 2.297 6.719 1 97.5 58 GLU B C 1
ATOM 1391 O O . GLU B 1 58 ? -0.643 2.672 5.977 1 97.5 58 GLU B O 1
ATOM 1396 N N . ALA B 1 59 ? 1.427 2.951 6.91 1 98.56 59 ALA B N 1
ATOM 1397 C CA . ALA B 1 59 ? 1.661 4.148 6.109 1 98.56 59 ALA B CA 1
ATOM 1398 C C . ALA B 1 59 ? 3.154 4.434 5.973 1 98.56 59 ALA B C 1
ATOM 1400 O O . ALA B 1 59 ? 3.971 3.859 6.699 1 98.56 59 ALA B O 1
ATOM 1401 N N . GLY B 1 60 ? 3.48 5.348 5.043 1 98.56 60 GLY B N 1
ATOM 1402 C CA . GLY B 1 60 ? 4.867 5.762 4.867 1 98.56 60 GLY B CA 1
ATOM 1403 C C . GLY B 1 60 ? 5.066 6.684 3.684 1 98.56 60 GLY B C 1
ATOM 1404 O O . GLY B 1 60 ? 4.102 7.082 3.027 1 98.56 60 GLY B O 1
ATOM 1405 N N . ALA B 1 61 ? 6.285 7.043 3.457 1 98.81 61 ALA B N 1
ATOM 1406 C CA . ALA B 1 61 ? 6.648 7.949 2.369 1 98.81 61 ALA B CA 1
ATOM 1407 C C . ALA B 1 61 ? 6.973 7.172 1.095 1 98.81 61 ALA B C 1
ATOM 1409 O O . ALA B 1 61 ? 7.555 6.086 1.154 1 98.81 61 ALA B O 1
ATOM 1410 N N . THR B 1 62 ? 6.625 7.754 -0.018 1 98.88 62 THR B N 1
ATOM 1411 C CA . THR B 1 62 ? 7.066 7.258 -1.317 1 98.88 62 THR B CA 1
ATOM 1412 C C . THR B 1 62 ? 8.258 8.055 -1.827 1 98.88 62 THR B C 1
ATOM 1414 O O . THR B 1 62 ? 8.414 9.234 -1.501 1 98.88 62 THR B O 1
ATOM 1417 N N . PHE B 1 63 ? 9.062 7.418 -2.66 1 98.81 63 PHE B N 1
ATOM 1418 C CA . PHE B 1 63 ? 10.266 8.055 -3.186 1 98.81 63 PHE B CA 1
ATOM 1419 C C . PHE B 1 63 ? 10.312 7.945 -4.703 1 98.81 63 PHE B C 1
ATOM 1421 O O . PHE B 1 63 ? 9.695 7.059 -5.289 1 98.81 63 PHE B O 1
ATOM 1428 N N . ALA B 1 64 ? 11.109 8.797 -5.305 1 98.25 64 ALA B N 1
ATOM 1429 C CA . ALA B 1 64 ? 11.203 8.891 -6.758 1 98.25 64 ALA B CA 1
ATOM 1430 C C . ALA B 1 64 ? 11.961 7.695 -7.336 1 98.25 64 ALA B C 1
ATOM 1432 O O . ALA B 1 64 ? 11.727 7.301 -8.477 1 98.25 64 ALA B O 1
ATOM 1433 N N . ASP B 1 65 ? 12.922 7.219 -6.551 1 97.81 65 ASP B N 1
ATOM 1434 C CA . ASP B 1 65 ? 13.75 6.098 -6.992 1 97.81 65 ASP B CA 1
ATOM 1435 C C . ASP B 1 65 ? 14.398 5.398 -5.801 1 97.81 65 ASP B C 1
ATOM 1437 O O . ASP B 1 65 ? 14.109 5.727 -4.648 1 97.81 65 ASP B O 1
ATOM 1441 N N . ASP B 1 66 ? 15.203 4.48 -6.102 1 96.88 66 ASP B N 1
ATOM 1442 C CA . ASP B 1 66 ? 15.734 3.574 -5.086 1 96.88 66 ASP B CA 1
ATOM 1443 C C . ASP B 1 66 ? 16.781 4.266 -4.227 1 96.88 66 ASP B C 1
ATOM 1445 O O . ASP B 1 66 ? 17.172 3.748 -3.178 1 96.88 66 ASP B O 1
ATOM 1449 N N . SER B 1 67 ? 17.312 5.414 -4.676 1 96.44 67 SER B N 1
ATOM 1450 C CA . SER B 1 67 ? 18.234 6.16 -3.822 1 96.44 67 SER B CA 1
ATOM 1451 C C . SER B 1 67 ? 17.531 6.672 -2.568 1 96.44 67 SER B C 1
ATOM 1453 O O . SER B 1 67 ? 18.172 6.957 -1.561 1 96.44 67 SER B O 1
ATOM 1455 N N . ARG B 1 68 ? 16.188 6.863 -2.678 1 95.94 68 ARG B N 1
ATOM 1456 C CA . ARG B 1 68 ? 15.328 7.285 -1.579 1 95.94 68 ARG B CA 1
ATOM 1457 C C . ARG B 1 68 ? 15.773 8.633 -1.018 1 95.94 68 ARG B C 1
ATOM 1459 O O . ARG B 1 68 ? 15.758 8.844 0.197 1 95.94 68 ARG B O 1
ATOM 1466 N N . THR B 1 69 ? 16.141 9.484 -1.896 1 96.62 69 THR B N 1
ATOM 1467 C CA . THR B 1 69 ? 16.594 10.812 -1.492 1 96.62 69 THR B CA 1
ATOM 1468 C C . THR B 1 69 ? 15.508 11.852 -1.753 1 96.62 69 THR B C 1
ATOM 1470 O O . THR B 1 69 ? 15.508 12.93 -1.151 1 96.62 69 THR B O 1
ATOM 1473 N N . LYS B 1 70 ? 14.641 11.484 -2.652 1 97.56 70 LYS B N 1
ATOM 1474 C CA . LYS B 1 70 ? 13.586 12.438 -2.994 1 97.56 70 LYS B CA 1
ATOM 1475 C C . LYS B 1 70 ? 12.211 11.852 -2.703 1 97.56 70 LYS B C 1
ATOM 1477 O O . LYS B 1 70 ? 11.719 11 -3.447 1 97.56 70 LYS B O 1
ATOM 1482 N N . MET B 1 71 ? 11.555 12.367 -1.708 1 98.44 71 MET B N 1
ATOM 1483 C CA . MET B 1 71 ? 10.188 11.961 -1.391 1 98.44 71 MET B CA 1
ATOM 1484 C C . MET B 1 71 ? 9.211 12.516 -2.42 1 98.44 71 MET B C 1
ATOM 1486 O O . MET B 1 71 ? 9.352 13.656 -2.871 1 98.44 71 MET B O 1
ATOM 1490 N N . THR B 1 72 ? 8.203 11.734 -2.717 1 98.75 72 THR B N 1
ATOM 1491 C CA . THR B 1 72 ? 7.262 12.133 -3.758 1 98.75 72 THR B CA 1
ATOM 1492 C C . THR B 1 72 ? 5.828 12.109 -3.23 1 98.75 72 THR B C 1
ATOM 1494 O O . THR B 1 72 ? 4.895 12.5 -3.936 1 98.75 72 THR B O 1
ATOM 1497 N N . GLY B 1 73 ? 5.555 11.648 -2.07 1 98.88 73 GLY B N 1
ATOM 1498 C CA . GLY B 1 73 ? 4.23 11.5 -1.486 1 98.88 73 GLY B CA 1
ATOM 1499 C C . GLY B 1 73 ? 4.176 10.461 -0.381 1 98.88 73 GLY B C 1
ATOM 1500 O O . GLY B 1 73 ? 5.137 10.305 0.375 1 98.88 73 GLY B O 1
ATOM 1501 N N . SER B 1 74 ? 2.945 9.906 -0.263 1 98.94 74 SER B N 1
ATOM 1502 C CA . SER B 1 74 ? 2.725 8.922 0.789 1 98.94 74 SER B CA 1
ATOM 1503 C C . SER B 1 74 ? 1.863 7.762 0.291 1 98.94 74 SER B C 1
ATOM 1505 O O . SER B 1 74 ? 1.092 7.922 -0.658 1 98.94 74 SER B O 1
ATOM 1507 N N . TYR B 1 75 ? 2.109 6.688 0.856 1 98.94 75 TYR B N 1
ATOM 1508 C CA . TYR B 1 75 ? 1.134 5.605 0.77 1 98.94 75 TYR B CA 1
ATOM 1509 C C . TYR B 1 75 ? 0.505 5.328 2.131 1 98.94 75 TYR B C 1
ATOM 1511 O O . TYR B 1 75 ? 1.167 5.449 3.164 1 98.94 75 TYR B O 1
ATOM 1519 N N . LEU B 1 76 ? -0.754 4.98 2.123 1 98.88 76 LEU B N 1
ATOM 1520 C CA . LEU B 1 76 ? -1.506 4.605 3.316 1 98.88 76 LEU B CA 1
ATOM 1521 C C . LEU B 1 76 ? -2.383 3.387 3.047 1 98.88 76 LEU B C 1
ATOM 1523 O O . LEU B 1 76 ? -3.072 3.326 2.027 1 98.88 76 LEU B O 1
ATOM 1527 N N . LEU B 1 77 ? -2.248 2.361 3.832 1 98.81 77 LEU B N 1
ATOM 1528 C CA . LEU B 1 77 ? -3.324 1.4 4.039 1 98.81 77 LEU B CA 1
ATOM 1529 C C . LEU B 1 77 ? -4.242 1.848 5.172 1 98.81 77 LEU B C 1
ATOM 1531 O O . LEU B 1 77 ? -3.859 1.801 6.344 1 98.81 77 LEU B O 1
ATOM 1535 N N . MET B 1 78 ? -5.438 2.283 4.754 1 98.5 78 MET B N 1
ATOM 1536 C CA . MET B 1 78 ? -6.254 2.936 5.773 1 98.5 78 MET B CA 1
ATOM 1537 C C . MET B 1 78 ? -7.711 2.494 5.668 1 98.5 78 MET B C 1
ATOM 1539 O O . MET B 1 78 ? -8.102 1.871 4.68 1 98.5 78 MET B O 1
ATOM 1543 N N . ARG B 1 79 ? -8.406 2.799 6.746 1 98.38 79 ARG B N 1
ATOM 1544 C CA . ARG B 1 79 ? -9.82 2.439 6.793 1 98.38 79 ARG B CA 1
ATOM 1545 C C . ARG B 1 79 ? -10.703 3.67 6.609 1 98.38 79 ARG B C 1
ATOM 1547 O O . ARG B 1 79 ? -10.289 4.789 6.922 1 98.38 79 ARG B O 1
ATOM 1554 N N . GLY B 1 80 ? -11.867 3.514 6.098 1 97.88 80 GLY B N 1
AT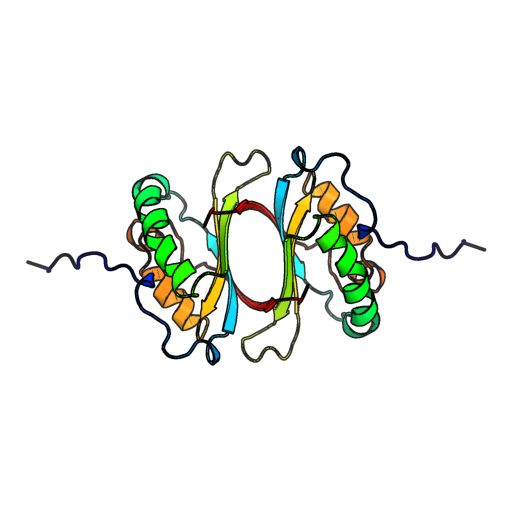OM 1555 C CA . GLY B 1 80 ? -12.875 4.543 5.902 1 97.88 80 GLY B CA 1
ATOM 1556 C C . GLY B 1 80 ? -14.219 3.984 5.473 1 97.88 80 GLY B C 1
ATOM 1557 O O . GLY B 1 80 ? -14.336 2.793 5.18 1 97.88 80 GLY B O 1
ATOM 1558 N N . GLU B 1 81 ? -15.18 4.855 5.398 1 96.75 81 GLU B N 1
ATOM 1559 C CA . GLU B 1 81 ? -16.531 4.438 5.02 1 96.75 81 GLU B CA 1
ATOM 1560 C C . GLU B 1 81 ? -16.688 4.422 3.502 1 96.75 81 GLU B C 1
ATOM 1562 O O . GLU B 1 81 ? -17.484 3.65 2.967 1 96.75 81 GLU B O 1
ATOM 1567 N N . SER B 1 82 ? -16 5.332 2.879 1 96.94 82 SER B N 1
ATOM 1568 C CA . SER B 1 82 ? -16.047 5.492 1.429 1 96.94 82 SER B CA 1
ATOM 1569 C C . SER B 1 82 ? -14.828 6.258 0.919 1 96.94 82 SER B C 1
ATOM 1571 O O . SER B 1 82 ? -14.133 6.914 1.695 1 96.94 82 SER B O 1
ATOM 1573 N N . PRO B 1 83 ? -14.586 6.121 -0.396 1 97.88 83 PRO B N 1
ATOM 1574 C CA . PRO B 1 83 ? -13.508 6.934 -0.96 1 97.88 83 PRO B CA 1
ATOM 1575 C C . PRO B 1 83 ? -13.711 8.43 -0.729 1 97.88 83 PRO B C 1
ATOM 1577 O O . PRO B 1 83 ? -12.742 9.164 -0.5 1 97.88 83 PRO B O 1
ATOM 1580 N N . GLU B 1 84 ? -14.93 8.875 -0.809 1 97.75 84 GLU B N 1
ATOM 1581 C CA . GLU B 1 84 ? -15.227 10.289 -0.597 1 97.75 84 GLU B CA 1
ATOM 1582 C C . GLU B 1 84 ? -14.898 10.711 0.829 1 97.75 84 GLU B C 1
ATOM 1584 O O . GLU B 1 84 ? -14.328 11.789 1.045 1 97.75 84 GLU B O 1
ATOM 1589 N N . GLN B 1 85 ? -15.258 9.906 1.797 1 96.94 85 GLN B N 1
ATOM 1590 C CA . GLN B 1 85 ? -14.938 10.227 3.184 1 96.94 85 GLN B CA 1
ATOM 1591 C C . GLN B 1 85 ? -13.422 10.25 3.404 1 96.94 85 GLN B C 1
ATOM 1593 O O . GLN B 1 85 ? -12.914 11.102 4.137 1 96.94 85 GLN B O 1
ATOM 1598 N N . ILE B 1 86 ? -12.727 9.328 2.82 1 97.81 86 ILE B N 1
ATOM 1599 C CA . ILE B 1 86 ? -11.273 9.266 2.932 1 97.81 86 ILE B CA 1
ATOM 1600 C C . ILE B 1 86 ? -10.656 10.547 2.379 1 97.81 86 ILE B C 1
ATOM 1602 O O . ILE B 1 86 ? -9.828 11.18 3.037 1 97.81 86 ILE B O 1
ATOM 1606 N N . LYS B 1 87 ? -11.07 10.945 1.213 1 98.25 87 LYS B N 1
ATOM 1607 C CA . LYS B 1 87 ? -10.539 12.172 0.619 1 98.25 87 LYS B CA 1
ATOM 1608 C C . LYS B 1 87 ? -10.805 13.375 1.518 1 98.25 87 LYS B C 1
ATOM 1610 O O . LYS B 1 87 ? -9.93 14.227 1.691 1 98.25 87 LYS B O 1
ATOM 1615 N N . ALA B 1 88 ? -11.992 13.438 2.037 1 97.94 88 ALA B N 1
ATOM 1616 C CA . ALA B 1 88 ? -12.352 14.531 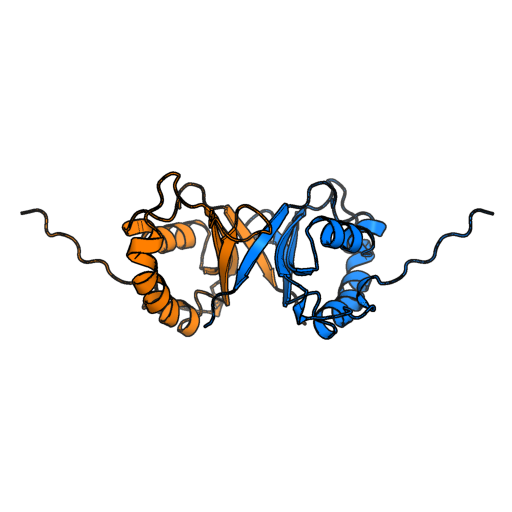2.93 1 97.94 88 ALA B CA 1
ATOM 1617 C C . ALA B 1 88 ? -11.445 14.57 4.152 1 97.94 88 ALA B C 1
ATOM 1619 O O . ALA B 1 88 ? -10.984 15.641 4.562 1 97.94 88 ALA B O 1
ATOM 1620 N N . ARG B 1 89 ? -11.18 13.43 4.695 1 97.75 89 ARG B N 1
ATOM 1621 C CA . ARG B 1 89 ? -10.336 13.383 5.883 1 97.75 89 ARG B CA 1
ATOM 1622 C C . ARG B 1 89 ? -8.891 13.719 5.543 1 97.75 89 ARG B C 1
ATOM 1624 O O . ARG B 1 89 ? -8.234 14.469 6.27 1 97.75 89 ARG B O 1
ATOM 1631 N N . LEU B 1 90 ? -8.414 13.164 4.457 1 98.62 90 LEU B N 1
ATOM 1632 C CA . LEU B 1 90 ? -7.062 13.484 4.02 1 98.62 90 LEU B CA 1
ATOM 1633 C C . LEU B 1 90 ? -6.895 14.992 3.832 1 98.62 90 LEU B C 1
ATOM 1635 O O . LEU B 1 90 ? -5.832 15.547 4.125 1 98.62 90 LEU B O 1
ATOM 1639 N N . SER B 1 91 ? -7.93 15.656 3.336 1 98.62 91 SER B N 1
ATOM 1640 C CA . SER B 1 91 ? -7.863 17.078 3.047 1 98.62 91 SER B CA 1
ATOM 1641 C C . SER B 1 91 ? -7.699 17.891 4.324 1 98.62 91 SER B C 1
ATOM 1643 O O . SER B 1 91 ? -7.262 19.047 4.281 1 98.62 91 SER B O 1
ATOM 1645 N N . LYS B 1 92 ? -8.039 17.328 5.457 1 98.31 92 LYS B N 1
ATOM 1646 C CA . LYS B 1 92 ? -7.957 18.016 6.738 1 98.31 92 LYS B CA 1
ATOM 1647 C C . LYS B 1 92 ? -6.637 17.719 7.445 1 98.31 92 LYS B C 1
ATOM 1649 O O . LYS B 1 92 ? -6.344 18.297 8.492 1 98.31 92 LYS B O 1
ATOM 1654 N N . ASP B 1 93 ? -5.887 16.812 6.949 1 98.62 93 ASP B N 1
ATOM 1655 C CA . ASP B 1 93 ? -4.57 16.516 7.512 1 98.62 93 ASP B CA 1
ATOM 1656 C C . ASP B 1 93 ? -3.629 17.719 7.348 1 98.62 93 ASP B C 1
ATOM 1658 O O . ASP B 1 93 ? -3.672 18.406 6.328 1 98.62 93 ASP B O 1
ATOM 1662 N N . ILE B 1 94 ? -2.729 17.859 8.234 1 98.75 94 ILE B N 1
ATOM 1663 C CA . ILE B 1 94 ? -1.788 18.969 8.219 1 98.75 94 ILE B CA 1
ATOM 1664 C C . ILE B 1 94 ? -0.95 18.922 6.941 1 98.75 94 ILE B C 1
ATOM 1666 O O . ILE B 1 94 ? -0.534 19.969 6.422 1 98.75 94 ILE B O 1
ATOM 1670 N N . TYR B 1 95 ? -0.627 17.75 6.379 1 98.88 95 TYR B N 1
ATOM 1671 C CA . TYR B 1 95 ? 0.071 17.641 5.102 1 98.88 95 TYR B CA 1
ATOM 1672 C C . TYR B 1 95 ? -0.724 18.312 3.988 1 98.88 95 TYR B C 1
ATOM 1674 O O . TYR B 1 95 ? -0.147 18.922 3.084 1 98.88 95 TYR B O 1
ATOM 1682 N N . SER B 1 96 ? -1.972 18.125 4.039 1 98.69 96 SER B N 1
ATOM 1683 C CA . SER B 1 96 ? -2.793 18.781 3.027 1 98.69 96 SER B CA 1
ATOM 1684 C C . SER B 1 96 ? -2.922 20.281 3.307 1 98.69 96 SER B C 1
ATOM 1686 O O . SER B 1 96 ? -2.66 21.094 2.43 1 98.69 96 SER B O 1
ATOM 1688 N N . GLU B 1 97 ? -3.271 20.625 4.535 1 98.5 97 GLU B N 1
ATOM 1689 C CA . GLU B 1 97 ? -3.471 22.016 4.906 1 98.5 97 GLU B CA 1
ATOM 1690 C C . GLU B 1 97 ? -2.166 22.812 4.809 1 98.5 97 GLU B C 1
ATOM 1692 O O . GLU B 1 97 ? -2.18 24 4.516 1 98.5 97 GLU B O 1
ATOM 1697 N N . GLY B 1 98 ? -1.101 22.156 5.082 1 98.25 98 GLY B N 1
ATOM 1698 C CA . GLY B 1 98 ? 0.197 22.812 5.121 1 98.25 98 GLY B CA 1
ATOM 1699 C C . GLY B 1 98 ? 0.897 22.828 3.773 1 98.25 98 GLY B C 1
ATOM 1700 O O . GLY B 1 98 ? 2.018 23.312 3.656 1 98.25 98 GLY B O 1
ATOM 1701 N N . GLY B 1 99 ? 0.263 22.203 2.746 1 98.38 99 GLY B N 1
ATOM 1702 C CA . GLY B 1 99 ? 0.784 22.344 1.395 1 98.38 99 GLY B CA 1
ATOM 1703 C C . GLY B 1 99 ? 1.729 21.234 1.002 1 98.38 99 GLY B C 1
ATOM 1704 O O . GLY B 1 99 ? 2.691 21.453 0.262 1 98.38 99 GLY B O 1
ATOM 1705 N N . ALA B 1 100 ? 1.536 20.062 1.47 1 98.81 100 ALA B N 1
ATOM 1706 C CA . ALA B 1 100 ? 2.375 18.938 1.093 1 98.81 100 ALA B CA 1
ATOM 1707 C C . ALA B 1 100 ? 1.645 18 0.123 1 98.81 100 ALA B C 1
ATOM 1709 O O . ALA B 1 100 ? 2.064 17.844 -1.025 1 98.81 100 ALA B O 1
ATOM 1710 N N . TRP B 1 101 ? 0.506 17.531 0.521 1 98.94 101 TRP B N 1
ATOM 1711 C CA . TRP B 1 101 ? -0.209 16.484 -0.201 1 98.94 101 TRP B CA 1
ATOM 1712 C C . TRP B 1 101 ? -1.061 17.078 -1.318 1 98.94 101 TRP B C 1
ATOM 1714 O O . TRP B 1 101 ? -1.7 18.109 -1.136 1 98.94 101 TRP B O 1
ATOM 1724 N N . ASP B 1 102 ? -1.099 16.422 -2.434 1 98.88 102 ASP B N 1
ATOM 1725 C CA . ASP B 1 102 ? -2.006 16.672 -3.549 1 98.88 102 ASP B CA 1
ATOM 1726 C C . ASP B 1 102 ? -3.219 15.75 -3.49 1 98.88 102 ASP B C 1
ATOM 1728 O O . ASP B 1 102 ? -3.352 14.836 -4.309 1 98.88 102 ASP B O 1
ATOM 1732 N N . VAL B 1 103 ? -4.129 16.031 -2.637 1 98.75 103 VAL B N 1
ATOM 1733 C CA . VAL B 1 103 ? -5.23 15.133 -2.299 1 98.75 103 VAL B CA 1
ATOM 1734 C C . VAL B 1 103 ? -6.156 14.977 -3.502 1 98.75 103 VAL B C 1
ATOM 1736 O O . VAL B 1 103 ? -6.648 13.883 -3.775 1 98.75 103 VAL B O 1
ATOM 1739 N N . PRO B 1 104 ? -6.48 16.016 -4.297 1 98.19 104 PRO B N 1
ATOM 1740 C CA . PRO B 1 104 ? -7.352 15.82 -5.461 1 98.19 104 PRO B CA 1
ATOM 1741 C C . PRO B 1 104 ? -6.844 14.734 -6.402 1 98.19 104 PRO B C 1
ATOM 1743 O O . PRO B 1 104 ? -7.637 14.086 -7.086 1 98.19 104 PRO B O 1
ATOM 1746 N N . ASN B 1 105 ? -5.547 14.469 -6.402 1 98.38 105 ASN B N 1
ATOM 1747 C CA . ASN B 1 105 ? -4.992 13.469 -7.309 1 98.38 105 ASN B CA 1
ATOM 1748 C C . ASN B 1 105 ? -4.613 12.188 -6.566 1 98.38 105 ASN B C 1
ATOM 1750 O O . ASN B 1 105 ? -3.879 11.352 -7.098 1 98.38 105 ASN B O 1
ATOM 1754 N N . ALA B 1 106 ? -5.082 12.047 -5.375 1 98.81 106 ALA B N 1
ATOM 1755 C CA . ALA B 1 106 ? -4.863 10.805 -4.637 1 98.81 106 ALA B CA 1
ATOM 1756 C C . ALA B 1 106 ? -5.547 9.625 -5.332 1 98.81 106 ALA B C 1
ATOM 1758 O O . ALA B 1 106 ? -6.652 9.766 -5.859 1 98.81 106 ALA B O 1
ATOM 1759 N N . GLN B 1 107 ? -4.828 8.484 -5.336 1 98.75 107 GLN B N 1
ATOM 1760 C CA . GLN B 1 107 ? -5.418 7.219 -5.766 1 98.75 107 GLN B CA 1
ATOM 1761 C C . GLN B 1 107 ? -5.961 6.434 -4.574 1 98.75 107 GLN B C 1
ATOM 1763 O O . GLN B 1 107 ? -5.223 6.129 -3.637 1 98.75 107 GLN B O 1
ATOM 1768 N N . ILE B 1 108 ? -7.215 6.141 -4.633 1 98.81 108 ILE B N 1
ATOM 1769 C CA . ILE B 1 108 ? -7.879 5.418 -3.555 1 98.81 108 ILE B CA 1
ATOM 1770 C C . ILE B 1 108 ? -8.469 4.113 -4.094 1 98.81 108 ILE B C 1
ATOM 1772 O O . ILE B 1 108 ? -9.406 4.129 -4.891 1 98.81 108 ILE B O 1
ATOM 1776 N N . THR B 1 109 ? -7.938 2.99 -3.668 1 98.88 109 THR B N 1
ATOM 1777 C CA . THR B 1 109 ? -8.281 1.674 -4.199 1 98.88 109 THR B CA 1
ATOM 1778 C C . THR B 1 109 ? -8.836 0.776 -3.098 1 98.88 109 THR B C 1
ATOM 1780 O O . THR B 1 109 ? -8.156 0.503 -2.105 1 98.88 109 THR B O 1
ATOM 1783 N N . PRO B 1 110 ? -10.078 0.312 -3.301 1 98.88 110 PRO B N 1
ATOM 1784 C CA . PRO B 1 110 ? -10.562 -0.681 -2.338 1 98.88 110 PRO B CA 1
ATOM 1785 C C . PRO B 1 110 ? -9.727 -1.959 -2.34 1 98.88 110 PRO B C 1
ATOM 1787 O O . PRO B 1 110 ? -9.336 -2.443 -3.406 1 98.88 110 PRO B O 1
ATOM 1790 N N . VAL B 1 111 ? -9.5 -2.467 -1.137 1 98.81 111 VAL B N 1
ATOM 1791 C CA . VAL B 1 111 ? -8.656 -3.654 -1.071 1 98.81 111 VAL B CA 1
ATOM 1792 C C . VAL B 1 111 ? -9.195 -4.621 -0.021 1 98.81 111 VAL B C 1
ATOM 1794 O O . VAL B 1 111 ? -10.039 -4.246 0.797 1 98.81 111 VAL B O 1
ATOM 1797 N N . PHE B 1 112 ? -8.781 -5.805 -0.14 1 98.25 112 PHE B N 1
ATOM 1798 C CA . PHE B 1 112 ? -8.914 -6.812 0.906 1 98.25 112 PHE B CA 1
ATOM 1799 C C . PHE B 1 112 ? -7.547 -7.312 1.357 1 98.25 112 PHE B C 1
ATOM 1801 O O . PHE B 1 112 ? -6.715 -7.691 0.53 1 98.25 112 PHE B O 1
ATOM 1808 N N . ARG B 1 113 ? -7.32 -7.285 2.652 1 97.69 113 ARG B N 1
ATOM 1809 C CA . ARG B 1 113 ? -6.035 -7.723 3.191 1 97.69 113 ARG B CA 1
ATOM 1810 C C . ARG B 1 113 ? -5.98 -9.242 3.307 1 97.69 113 ARG B C 1
ATOM 1812 O O . ARG B 1 113 ? -6.887 -9.859 3.867 1 97.69 113 ARG B O 1
ATOM 1819 N N . ALA B 1 114 ? -4.867 -9.773 2.855 1 96.06 114 ALA B N 1
ATOM 1820 C CA . ALA B 1 114 ? -4.68 -11.219 2.975 1 96.06 114 ALA B CA 1
ATOM 1821 C C . ALA B 1 114 ? -4.383 -11.617 4.418 1 96.06 114 ALA B C 1
ATOM 1823 O O . ALA B 1 114 ? -3.668 -10.906 5.129 1 96.06 114 ALA B O 1
ATOM 1824 N N . LYS B 1 115 ? -5 -12.711 4.797 1 85.38 115 LYS B N 1
ATOM 1825 C CA . LYS B 1 115 ? -4.691 -13.25 6.117 1 85.38 115 LYS B CA 1
ATOM 1826 C C . LYS B 1 115 ? -3.385 -14.039 6.094 1 85.38 115 LYS B C 1
ATOM 1828 O O . LYS B 1 115 ? -3.172 -14.875 5.211 1 85.38 115 LYS B O 1
ATOM 1833 N N . HIS B 1 116 ? -2.406 -13.625 6.895 1 76.94 116 HIS B N 1
ATOM 1834 C CA . HIS B 1 116 ? -1.175 -14.406 6.879 1 76.94 116 HIS B CA 1
ATOM 1835 C C . HIS B 1 116 ? -0.785 -14.844 8.289 1 76.94 116 HIS B C 1
ATOM 1837 O O . HIS B 1 116 ? -1.228 -14.258 9.273 1 76.94 116 HIS B O 1
#

Radius of gyration: 18.98 Å; Cα contacts (8 Å, |Δi|>4): 442; chains: 2; bounding box: 40×73×43 Å

Sequence (232 aa):
MSASQQHQNPWTEQPKSLEDLKTYLVVVPDIAESKRMEVRAQHLEEARPAFANGWFIEAGATFADDSRTKMTGSYLLMRGESPEQIKARLSKDIYSEGGAWDVPNAQITPVFRAKHMSASQQHQNPWTEQPKSLEDLKTYLVVVPDIAESKRMEVRAQHLEEARPAFANGWFIEAGATFADDSRTKMTGSYLLMRGESPEQIKARLSKDIYSEGGAWDVPNAQITPVFRAKH

Nearest PDB structures (foldseek):
  5b09-assembly1_A-2  TM=4.785E-01  e=3.895E-03  Cannabis sativa
  5b0a-assembly1_A  TM=5.033E-01  e=4.239E-02  Cannabis sativa
  1q8b-assembly1_A  TM=5.002E-01  e=4.792E-02  Bacillus subtilis
  2ifx-assembly1_B  TM=4.643E-01  e=8.838E-02  Cupriavidus necator
  3bgu-assembly1_A  TM=4.647E-01  e=8.006E-01  Thermobifida fusca YX

Foldseek 3Di:
DPPPPPQDLLQLDADPDPVLKFKKKKWWWWDPPFPCVVCVVVLVVSCVSNVVRQQFPDKDFDAPDDVRPHTTTMITTGIDNDPVRVLVNVCSGCSNVVRTTPSVPMDIGGDDDDDD/DPPPPPQDLLQLDADPDPVLKFKKKKWWWWDPPFPCVVCVVVLVVSCVSNVVRQFFPDKDFDAPDDVRPHTTTMITTGIDNDPVVVLVNVCSGCSNVVRTTPSVPMDIGGDDDDDD

Solvent-accessible surface area (backbone atoms only — not comparable to full-atom values): 12668 Å² total; per-residue (Å²): 129,80,75,76,77,71,90,58,74,60,36,72,60,67,68,92,49,74,86,66,41,42,46,30,44,33,39,31,36,40,39,95,83,47,36,40,81,81,40,39,70,59,36,58,60,52,43,48,42,17,43,74,54,53,38,36,78,45,42,29,40,27,26,77,41,87,84,62,80,44,76,44,32,33,38,32,36,28,45,31,79,39,71,68,55,43,51,56,47,53,53,45,30,56,42,33,70,56,44,11,43,29,61,94,69,40,46,77,36,32,41,47,77,58,88,128,130,82,76,75,77,72,88,58,73,62,36,72,61,66,67,92,48,75,86,65,42,43,47,28,44,33,40,31,37,40,41,94,83,47,37,42,81,82,41,40,70,59,36,57,60,52,43,49,43,17,42,75,55,53,38,37,77,44,44,29,40,26,26,78,43,86,83,62,80,45,76,46,31,33,39,32,36,29,46,32,78,40,71,66,56,43,53,56,46,53,52,46,29,54,43,32,70,56,42,11,43,30,59,93,69,40,46,76,36,32,41,46,76,59,87,127

pLDDT: mean 94.9, std 10.35, range [39.31, 98.94]